Protein AF-A0A4Q3JCA5-F1 (afdb_monomer)

Foldseek 3Di:
DDPPPPCPPVLLVLLLVCLCVCQVPVVCLVVCVVPDDPLSSLLSVLSHFPQADPVRDGDDPVVSLVVSLVSLPDDDPSSLSNLQSVLVVLLVVLVVQLVCVVVVNPVQVVDPQALLNNVVSLVSSLVSSVVRPDPVSSVSSVVSNVSSLVVLVVCLLVVLLVLLCVFQPPPADPLRHRPLVQLVQLLVVDDDSLLNSCSSCQCSCQPGPDDLVVVSSNPPDPLSSLLSVLSHDDVPDDPVNSLVSLLVRLSNLSSLLSNLVSVLPCVSDPDDDPVNVVVNVSSVVSNVVSVVSVD

Sequence (295 aa):
MQQRRRHDDPVILAAALLHDLIEDQPGHTATLRAEFPAEVVAVVELLTEQKTDAAGHRRPKAARFADYVRGLDGDTVAHARAAVVSCADKIDNTRSLVDDEARGIPMLMELSTRPGQHREQFEKLRPIYARHASPALLAEFDRATADLAALVARWLPGRAIALAAAAHLGQFDRAGEPYILHPLRLMSRAATVDERMVAVLHDVVEDTPWTLGQLASEGFPPHVIAALDALTRRKGETYEDFIERIALVPLATRVKLLDLEDNLNAARLEEFSVDDAARVARYLAARRRLRGTLG

pLDDT: mean 9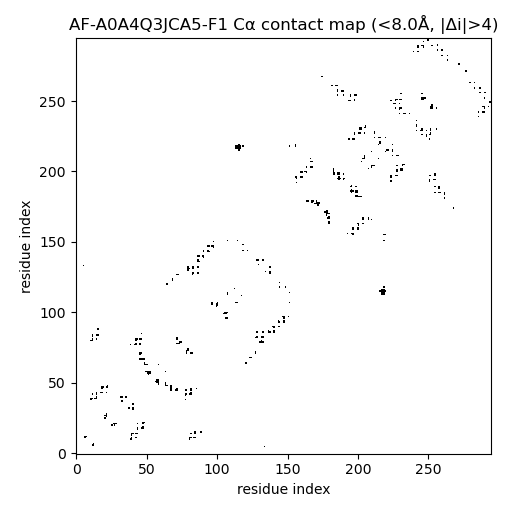0.99, std 10.79, range [37.03, 98.69]

Solvent-accessible surface area (backbone atoms only — not comparable to full-atom values): 16310 Å² total; per-residue (Å²): 135,82,83,71,62,92,77,74,41,67,51,44,54,52,22,57,77,41,30,60,49,46,66,77,38,64,85,44,52,65,54,45,63,73,76,45,60,69,69,31,44,52,19,25,58,48,61,43,69,68,58,48,49,98,88,66,49,76,52,58,68,69,58,38,50,55,49,42,54,56,58,40,64,55,89,50,73,44,28,35,42,30,32,38,40,53,47,52,50,53,29,52,56,39,42,52,53,48,55,37,44,75,72,69,42,67,52,87,81,70,47,89,69,38,59,27,48,52,52,56,50,49,66,66,45,47,66,54,27,67,76,50,37,52,72,68,57,50,53,44,36,55,48,31,53,49,53,42,50,56,51,49,63,69,45,45,58,60,47,34,49,55,48,28,48,63,63,39,59,93,39,58,42,98,86,69,45,63,38,49,56,56,29,50,53,36,24,74,70,37,90,44,73,65,40,23,38,38,26,33,37,38,54,42,53,68,78,34,95,50,47,71,68,58,47,39,31,60,41,54,51,71,70,51,51,52,24,38,54,43,58,36,86,59,92,91,58,51,73,65,60,45,50,56,53,18,51,76,34,70,66,24,33,55,38,49,48,43,48,49,51,60,75,63,46,63,94,76,55,95,71,88,53,75,69,52,52,59,49,49,54,51,50,53,51,50,47,54,59,41,53,71,65,62,125

Radius of gyration: 25.58 Å; Cα contacts (8 Å, |Δi|>4): 297; chains: 1; bounding box: 60×44×76 Å

Secondary structure (DSSP, 8-state):
-----TT--HHHHHHHHHHHHHHH-GGGHHHHHHHS-HHHHHHHHHH----B-TTSPBPPHHHHHHHHHHHH---SHHHHHHHHHHHHHHHHHHHHHHHHHHTT--HHHH-SS-HHHHHHHHHHHHHHHHHHS-HHHHHHHHHHHHHHHHHHHHHHHHHHHHHHHHHTTT-B-TTSSBTTHHHHHHHHH-SSHHHHHHHHHTTHHHHSS--HHHHHHHT--HHHHHHHHHHSPPTT--HHHHHHHHHT-HHHHHHHHHHHHHHT-GGG-SS--HHHHHHHHHHHHHHHHHHTT--

Mean predicted aligned error: 6.17 Å

Nearest PDB structures (foldseek):
  7smg-assembly1_A  TM=9.796E-01  e=8.888E-10  Bacteroides caccae ATCC 43185
  6yvc-assembly2_B  TM=7.836E-01  e=5.822E-03  Pseudomonas aeruginosa

Structure (mmCIF, N/CA/C/O backbone):
data_AF-A0A4Q3JCA5-F1
#
_entry.id   AF-A0A4Q3JCA5-F1
#
loop_
_atom_site.group_PDB
_atom_site.id
_atom_site.type_symbol
_atom_site.label_atom_id
_atom_site.label_alt_id
_atom_site.label_comp_id
_atom_site.label_asym_id
_atom_site.label_entity_id
_atom_site.label_seq_id
_atom_site.pdbx_PDB_ins_code
_atom_site.Cartn_x
_atom_site.Cartn_y
_atom_site.Cartn_z
_atom_site.occupancy
_atom_site.B_iso_or_equiv
_atom_site.auth_seq_id
_atom_site.auth_comp_id
_atom_site.auth_asym_id
_atom_site.auth_atom_id
_atom_site.pdbx_PDB_model_num
ATOM 1 N N . MET A 1 1 ? 30.371 17.858 -33.665 1.00 37.03 1 MET A N 1
ATOM 2 C CA . MET A 1 1 ? 29.669 16.593 -33.976 1.00 37.03 1 MET A CA 1
ATOM 3 C C . MET A 1 1 ? 28.573 16.411 -32.948 1.00 37.03 1 MET A C 1
ATOM 5 O O . MET A 1 1 ? 28.872 16.353 -31.764 1.00 37.03 1 MET A O 1
ATOM 9 N N . GLN A 1 2 ? 27.324 16.488 -33.405 1.00 38.59 2 GLN A N 1
ATOM 10 C CA . GLN A 1 2 ? 26.119 16.577 -32.583 1.00 38.59 2 GLN A CA 1
ATOM 11 C C . GLN A 1 2 ? 25.983 15.408 -31.609 1.00 38.59 2 GLN A C 1
ATOM 13 O O . GLN A 1 2 ? 26.047 14.242 -31.992 1.00 38.59 2 GLN A O 1
ATOM 18 N N . GLN A 1 3 ? 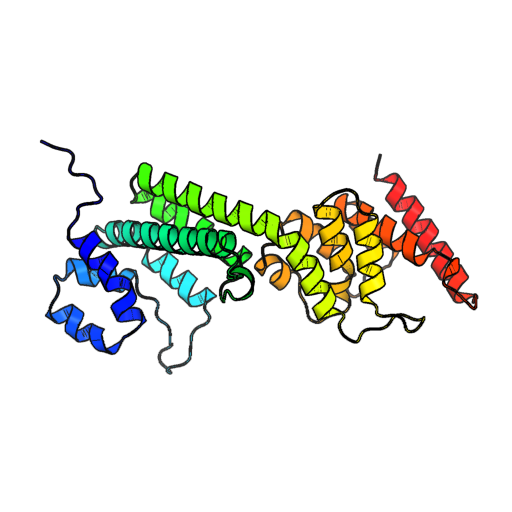25.705 15.768 -30.364 1.00 38.38 3 GLN A N 1
ATOM 19 C CA . GLN A 1 3 ? 25.130 14.930 -29.327 1.00 38.38 3 GLN A CA 1
ATOM 20 C C . GLN A 1 3 ? 23.742 14.471 -29.817 1.00 38.38 3 GLN A C 1
ATOM 22 O O . GLN A 1 3 ? 22.730 15.103 -29.521 1.00 38.38 3 GLN A O 1
ATOM 27 N N . ARG A 1 4 ? 23.690 13.428 -30.662 1.00 40.69 4 ARG A N 1
ATOM 28 C CA . ARG A 1 4 ? 22.431 12.748 -31.003 1.00 40.69 4 ARG A CA 1
ATOM 29 C C . ARG A 1 4 ? 21.772 12.368 -29.680 1.00 40.69 4 ARG A C 1
ATOM 31 O O . ARG A 1 4 ? 22.425 11.783 -28.813 1.00 40.69 4 ARG A O 1
ATOM 38 N N . ARG A 1 5 ? 20.521 12.785 -29.483 1.00 49.53 5 ARG A N 1
ATOM 39 C CA . ARG A 1 5 ? 19.774 12.495 -28.257 1.00 49.53 5 ARG A CA 1
ATOM 40 C C . ARG A 1 5 ? 19.757 10.973 -28.106 1.00 49.53 5 ARG A C 1
ATOM 42 O O . ARG A 1 5 ? 19.403 10.280 -29.052 1.00 49.53 5 ARG A O 1
ATOM 49 N N . ARG A 1 6 ? 20.134 10.441 -26.938 1.00 53.12 6 ARG A N 1
ATOM 50 C CA . ARG A 1 6 ? 20.159 8.990 -26.627 1.00 53.12 6 ARG A CA 1
ATOM 51 C C . ARG A 1 6 ? 18.794 8.274 -26.801 1.00 53.12 6 ARG A C 1
ATOM 53 O O . ARG A 1 6 ? 18.692 7.101 -26.481 1.00 53.12 6 ARG A O 1
ATOM 60 N N . HIS A 1 7 ? 17.761 8.970 -27.276 1.00 54.97 7 HIS A N 1
ATOM 61 C CA . HIS A 1 7 ? 16.382 8.505 -27.454 1.00 54.97 7 HIS A CA 1
ATOM 62 C C . HIS A 1 7 ? 16.044 8.157 -28.912 1.00 54.97 7 HIS A C 1
ATOM 64 O O . HIS A 1 7 ? 15.058 7.473 -29.146 1.00 54.97 7 HIS A O 1
ATOM 70 N N . ASP A 1 8 ? 16.879 8.570 -29.871 1.00 68.12 8 ASP A N 1
ATOM 71 C CA . ASP A 1 8 ? 16.671 8.317 -31.306 1.00 68.12 8 ASP A CA 1
ATOM 72 C C . ASP A 1 8 ? 17.426 7.056 -31.779 1.00 68.12 8 ASP A C 1
ATOM 74 O O . ASP A 1 8 ? 17.747 6.914 -32.961 1.00 68.12 8 ASP A O 1
ATOM 78 N N . ASP A 1 9 ? 17.792 6.164 -30.851 1.00 86.12 9 ASP A N 1
ATOM 79 C CA . ASP A 1 9 ? 18.420 4.884 -31.183 1.00 86.12 9 ASP A CA 1
ATOM 80 C C . ASP A 1 9 ? 17.361 3.982 -31.846 1.00 86.12 9 ASP A C 1
ATOM 82 O O . ASP A 1 9 ? 16.381 3.619 -31.186 1.00 86.12 9 ASP A O 1
ATOM 86 N N . PRO A 1 10 ? 17.528 3.599 -33.128 1.00 90.38 10 PRO A N 1
ATOM 87 C CA . PRO A 1 10 ? 16.548 2.779 -33.835 1.00 90.38 10 PRO A CA 1
ATOM 88 C C . PRO A 1 10 ? 16.309 1.431 -33.148 1.00 90.38 10 PRO A C 1
ATOM 90 O O . PRO A 1 10 ? 15.217 0.883 -33.265 1.00 90.38 10 PRO A O 1
ATOM 93 N N . VAL A 1 11 ? 17.281 0.921 -32.383 1.00 92.38 11 VAL A N 1
ATOM 94 C CA . VAL A 1 11 ? 17.130 -0.312 -31.602 1.00 92.38 11 VAL A CA 1
ATOM 95 C C . VAL A 1 11 ? 16.193 -0.103 -30.419 1.00 92.38 11 VAL A C 1
ATOM 97 O O . VAL A 1 11 ? 15.361 -0.962 -30.155 1.00 92.38 11 VAL A O 1
ATOM 100 N N . ILE A 1 12 ? 16.291 1.038 -29.725 1.00 91.88 12 ILE A N 1
ATOM 101 C CA . ILE A 1 12 ? 15.389 1.382 -28.614 1.00 91.88 12 ILE A CA 1
ATOM 102 C C . ILE A 1 12 ? 13.964 1.541 -29.140 1.00 91.88 12 ILE A C 1
ATOM 104 O O . ILE A 1 12 ? 13.039 0.991 -28.554 1.00 91.88 12 ILE A O 1
ATOM 108 N N . LEU A 1 13 ? 13.790 2.250 -30.259 1.00 91.56 13 LEU A N 1
ATOM 109 C CA . LEU A 1 13 ? 12.475 2.463 -30.866 1.00 91.56 13 LEU A CA 1
ATOM 110 C C . LEU A 1 13 ? 11.850 1.148 -31.348 1.00 91.56 13 LEU A C 1
ATOM 112 O O . LEU A 1 13 ? 10.686 0.884 -31.061 1.00 91.56 13 LEU A O 1
ATOM 116 N N . ALA A 1 14 ? 12.627 0.305 -32.036 1.00 92.19 14 ALA A N 1
ATOM 117 C CA . ALA A 1 14 ? 12.162 -1.008 -32.471 1.00 92.19 14 ALA A CA 1
ATOM 118 C C . ALA A 1 14 ? 11.803 -1.898 -31.274 1.00 92.19 14 ALA A C 1
ATOM 120 O O . ALA A 1 14 ? 10.727 -2.486 -31.255 1.00 92.19 14 ALA A O 1
ATOM 121 N N . ALA A 1 15 ? 12.662 -1.962 -30.254 1.00 92.38 15 ALA A N 1
ATOM 122 C CA . ALA A 1 15 ? 12.395 -2.757 -29.062 1.00 92.38 15 ALA A CA 1
ATOM 123 C C . ALA A 1 15 ? 11.166 -2.253 -28.291 1.00 92.38 15 ALA A C 1
ATOM 125 O O . ALA A 1 15 ? 10.369 -3.070 -27.853 1.00 92.38 15 ALA A O 1
ATOM 126 N N . ALA A 1 16 ? 10.961 -0.937 -28.179 1.00 90.69 16 ALA A N 1
ATOM 127 C CA . ALA A 1 16 ? 9.778 -0.368 -27.535 1.00 90.69 16 ALA A CA 1
ATOM 128 C C . ALA A 1 16 ? 8.473 -0.787 -28.229 1.00 90.69 16 ALA A C 1
ATOM 130 O O . ALA A 1 16 ? 7.505 -1.118 -27.553 1.00 90.69 16 ALA A O 1
ATOM 131 N N . LEU A 1 17 ? 8.455 -0.854 -29.563 1.00 88.94 17 LEU A N 1
ATOM 132 C CA . LEU A 1 17 ? 7.288 -1.324 -30.321 1.00 88.94 17 LEU A CA 1
ATOM 133 C C . LEU A 1 17 ? 7.050 -2.837 -30.203 1.00 88.94 17 LEU A C 1
ATOM 135 O O . LEU A 1 17 ? 5.944 -3.301 -30.463 1.00 88.94 17 LEU A O 1
ATOM 139 N N . LEU A 1 18 ? 8.085 -3.608 -29.862 1.00 89.75 18 LEU A N 1
ATOM 140 C CA . LEU A 1 18 ? 8.065 -5.073 -29.890 1.00 89.75 18 LEU A CA 1
ATOM 141 C C . LEU A 1 18 ? 8.051 -5.715 -28.500 1.00 89.75 18 LEU A C 1
ATOM 143 O O . LEU A 1 18 ? 7.870 -6.928 -28.419 1.00 89.75 18 LEU A O 1
ATOM 147 N N . HIS A 1 19 ? 8.263 -4.952 -27.424 1.00 84.06 19 HIS A N 1
ATOM 148 C CA . HIS A 1 19 ? 8.464 -5.524 -26.091 1.00 84.06 19 HIS A CA 1
ATOM 149 C C . HIS A 1 19 ? 7.257 -6.341 -25.602 1.00 84.06 19 HIS A C 1
ATOM 151 O O . HIS A 1 19 ? 7.447 -7.426 -25.059 1.00 84.06 19 HIS A O 1
ATOM 157 N N . ASP A 1 20 ? 6.039 -5.903 -25.928 1.00 83.62 20 ASP A N 1
ATOM 158 C CA . ASP A 1 20 ? 4.806 -6.630 -25.604 1.00 83.62 20 ASP A CA 1
ATOM 159 C C . ASP A 1 20 ? 4.500 -7.788 -26.571 1.00 83.62 20 ASP A C 1
ATOM 161 O O . ASP A 1 20 ? 3.752 -8.708 -26.239 1.00 83.62 20 ASP A O 1
ATOM 165 N N . LEU A 1 21 ? 5.099 -7.806 -27.770 1.00 81.19 21 LEU A N 1
ATOM 166 C CA . LEU A 1 21 ? 4.769 -8.798 -28.800 1.00 81.19 21 LEU A CA 1
ATOM 167 C C . LEU A 1 21 ? 5.084 -10.227 -28.341 1.00 81.19 21 LEU A C 1
ATOM 169 O O . LEU A 1 21 ? 4.269 -11.130 -28.536 1.00 81.19 21 LEU A O 1
ATOM 173 N N . ILE A 1 22 ? 6.258 -10.448 -27.736 1.00 75.25 22 ILE A N 1
ATOM 174 C CA . ILE A 1 22 ? 6.612 -11.777 -27.210 1.00 75.25 22 ILE A CA 1
ATOM 175 C C . ILE A 1 22 ? 5.737 -12.116 -26.001 1.00 75.25 22 ILE A C 1
ATOM 177 O O . ILE A 1 22 ? 5.302 -13.260 -25.848 1.00 75.25 22 ILE A O 1
ATOM 181 N N . GLU A 1 23 ? 5.486 -11.127 -25.147 1.00 73.81 23 GLU A N 1
ATOM 182 C CA . GLU A 1 23 ? 4.705 -11.283 -23.927 1.00 73.81 23 GLU A CA 1
ATOM 183 C C . GLU A 1 23 ? 3.268 -11.739 -24.187 1.00 73.81 23 GLU A C 1
ATOM 185 O O . GLU A 1 23 ? 2.752 -12.572 -23.427 1.00 73.81 23 GLU A O 1
ATOM 190 N N . ASP A 1 24 ? 2.647 -11.206 -25.236 1.00 79.12 24 ASP A N 1
ATOM 191 C CA . ASP A 1 24 ? 1.265 -11.490 -25.615 1.00 79.12 24 ASP A CA 1
ATOM 192 C C . ASP A 1 24 ? 1.157 -12.647 -26.604 1.00 79.12 24 ASP A C 1
ATOM 194 O O . ASP A 1 24 ? 0.171 -13.391 -26.599 1.00 79.12 24 ASP A O 1
ATOM 198 N N . GLN A 1 25 ? 2.178 -12.841 -27.442 1.00 80.88 25 GLN A N 1
ATOM 199 C CA . GLN A 1 25 ? 2.185 -13.870 -28.475 1.00 80.88 25 GLN A CA 1
ATOM 200 C C . GLN A 1 25 ? 3.505 -14.660 -28.491 1.00 80.88 25 GLN A C 1
ATOM 202 O O . GLN A 1 25 ? 4.296 -14.533 -29.432 1.00 80.88 25 GLN A O 1
ATOM 207 N N . PRO A 1 26 ? 3.715 -15.582 -27.525 1.00 74.19 26 PRO A N 1
ATOM 208 C CA . PRO A 1 26 ? 4.972 -16.328 -27.370 1.00 74.19 26 PRO A CA 1
ATOM 209 C C . PRO A 1 26 ? 5.431 -17.087 -28.627 1.00 74.19 26 PRO A C 1
ATOM 211 O O . PRO A 1 26 ? 6.628 -17.311 -28.827 1.00 74.19 26 PRO A O 1
ATOM 214 N N . GLY A 1 27 ? 4.490 -17.456 -29.507 1.00 79.31 27 GLY A N 1
ATOM 215 C CA . GLY A 1 27 ? 4.761 -18.119 -30.787 1.00 79.31 27 GLY A CA 1
ATOM 216 C C . GLY A 1 27 ? 5.605 -17.297 -31.772 1.00 79.31 27 GLY A C 1
ATOM 217 O O . GLY A 1 27 ? 6.213 -17.878 -32.666 1.00 79.31 27 GLY A O 1
ATOM 218 N N . HIS A 1 28 ? 5.716 -15.979 -31.585 1.00 83.38 28 HIS A N 1
ATOM 219 C CA . HIS A 1 28 ? 6.493 -15.096 -32.462 1.00 83.38 28 HIS A CA 1
ATOM 220 C C . HIS A 1 28 ? 7.984 -15.031 -32.117 1.00 83.38 28 HIS A C 1
ATOM 222 O O . HIS A 1 28 ? 8.746 -14.410 -32.850 1.00 83.38 28 HIS A O 1
ATOM 228 N N . THR A 1 29 ? 8.441 -15.703 -31.054 1.00 82.31 29 THR A N 1
ATOM 229 C CA . THR A 1 29 ? 9.853 -15.657 -30.625 1.00 82.31 29 THR A CA 1
ATOM 230 C C . THR A 1 29 ? 10.820 -16.106 -31.732 1.00 82.31 29 THR A C 1
ATOM 232 O O . THR A 1 29 ? 11.857 -15.481 -31.952 1.00 82.31 29 THR A O 1
ATOM 235 N N . ALA A 1 30 ? 10.490 -17.185 -32.454 1.00 85.25 30 ALA A N 1
ATOM 236 C CA . ALA A 1 30 ? 11.325 -17.688 -33.548 1.00 85.25 30 ALA A CA 1
ATOM 237 C C . ALA A 1 30 ? 11.353 -16.716 -34.738 1.00 85.25 30 ALA A C 1
ATOM 239 O O . ALA A 1 30 ? 12.418 -16.461 -35.296 1.00 85.25 30 ALA A O 1
ATOM 240 N N . THR A 1 31 ? 10.198 -16.137 -35.074 1.00 87.00 31 THR A N 1
ATOM 241 C CA . THR A 1 31 ? 10.058 -15.122 -36.125 1.00 87.00 31 THR A CA 1
ATOM 242 C C . THR A 1 31 ? 10.850 -13.865 -35.786 1.00 87.00 31 THR A C 1
ATOM 244 O O . THR A 1 31 ? 11.625 -13.392 -36.609 1.00 87.00 31 THR A O 1
ATOM 247 N N . LEU A 1 32 ? 10.755 -13.377 -34.545 1.00 87.81 32 LEU A N 1
ATOM 248 C CA . LEU A 1 32 ? 11.500 -12.207 -34.087 1.00 87.81 32 LEU A CA 1
ATOM 249 C C . LEU A 1 32 ? 13.012 -12.402 -34.267 1.00 87.81 32 LEU A C 1
ATOM 251 O O . LEU A 1 32 ? 13.693 -11.524 -34.790 1.00 87.81 32 LEU A O 1
ATOM 255 N N . ARG A 1 33 ? 13.532 -13.579 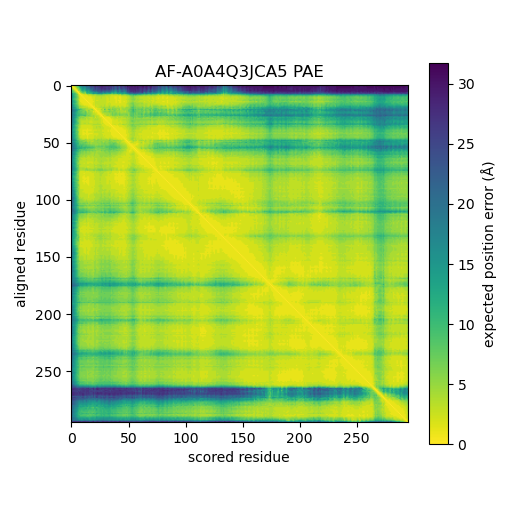-33.891 1.00 89.94 33 ARG A N 1
ATOM 256 C CA . ARG A 1 33 ? 14.951 -13.934 -34.064 1.00 89.94 33 ARG A CA 1
ATOM 257 C C . ARG A 1 33 ? 15.385 -14.035 -35.526 1.00 89.94 33 ARG A C 1
ATOM 259 O O . ARG A 1 33 ? 16.559 -13.820 -35.810 1.00 89.94 33 ARG A O 1
ATOM 266 N N . ALA A 1 34 ? 14.475 -14.402 -36.425 1.00 91.31 34 ALA A N 1
ATOM 267 C CA . ALA A 1 34 ? 14.763 -14.549 -37.848 1.00 91.31 34 ALA A CA 1
ATOM 268 C C . ALA A 1 34 ? 14.690 -13.216 -38.610 1.00 91.31 34 ALA A C 1
ATOM 270 O O . ALA A 1 34 ? 15.446 -13.016 -39.559 1.00 91.31 34 ALA A O 1
ATOM 271 N N . GLU A 1 35 ? 13.787 -12.320 -38.209 1.00 92.56 35 GLU A N 1
ATOM 272 C CA . GLU A 1 35 ? 13.450 -11.117 -38.977 1.00 92.56 35 GLU A CA 1
ATOM 273 C C . GLU A 1 35 ? 14.101 -9.833 -38.447 1.00 92.56 35 GLU A C 1
ATOM 275 O O . GLU A 1 35 ? 14.252 -8.873 -39.203 1.00 92.56 35 GLU A O 1
ATOM 280 N N . PHE A 1 36 ? 14.522 -9.799 -37.178 1.00 93.19 36 PHE A N 1
ATOM 281 C CA . PHE A 1 36 ? 15.074 -8.595 -36.555 1.00 93.19 36 PHE A CA 1
ATOM 282 C C . PHE A 1 36 ? 16.570 -8.717 -36.237 1.00 93.19 36 PHE A C 1
ATOM 284 O O . PHE A 1 36 ? 17.070 -9.809 -35.958 1.00 93.19 36 PHE A O 1
ATOM 291 N N . PRO A 1 37 ? 17.312 -7.590 -36.224 1.00 94.88 37 PRO A N 1
ATOM 292 C CA . PRO A 1 37 ? 18.706 -7.580 -35.799 1.00 94.88 37 PRO A CA 1
ATOM 293 C C . PRO A 1 37 ? 18.884 -8.173 -34.397 1.00 94.88 37 PRO A C 1
ATOM 295 O O . PRO A 1 37 ? 18.103 -7.881 -33.489 1.00 94.88 37 PRO A O 1
ATOM 298 N N . ALA A 1 38 ? 19.968 -8.928 -34.191 1.00 93.94 38 ALA A N 1
ATOM 299 C CA . ALA A 1 38 ? 20.271 -9.582 -32.912 1.00 93.94 38 ALA A CA 1
ATOM 300 C C . ALA A 1 38 ? 20.292 -8.606 -31.720 1.00 93.94 38 ALA A C 1
ATOM 302 O O . ALA A 1 38 ? 19.948 -8.974 -30.601 1.00 93.94 38 ALA A O 1
ATOM 303 N N . GLU A 1 39 ? 20.656 -7.345 -31.958 1.00 94.69 39 GLU A N 1
ATOM 304 C CA . GLU A 1 39 ? 20.636 -6.300 -30.935 1.00 94.69 39 GLU A CA 1
ATOM 305 C C . GLU A 1 39 ? 19.225 -5.871 -30.506 1.00 94.69 39 GLU A C 1
ATOM 307 O O . GLU A 1 39 ? 19.044 -5.528 -29.342 1.00 94.69 39 GLU A O 1
ATOM 312 N N . VAL A 1 40 ? 18.231 -5.912 -31.401 1.00 94.12 40 VAL A N 1
ATOM 313 C CA . VAL A 1 40 ? 16.821 -5.650 -31.064 1.00 94.12 40 VAL A CA 1
ATOM 314 C C . VAL A 1 40 ? 16.275 -6.824 -30.265 1.00 94.12 40 VAL A C 1
ATOM 316 O O . VAL A 1 40 ? 15.715 -6.629 -29.190 1.00 94.12 40 VAL A O 1
ATOM 319 N N . VAL A 1 41 ? 16.513 -8.044 -30.754 1.00 92.94 41 VAL A N 1
ATOM 320 C CA . VAL A 1 41 ? 16.098 -9.289 -30.095 1.00 92.94 41 VAL A CA 1
ATOM 321 C C . VAL A 1 41 ? 16.626 -9.346 -28.663 1.00 92.94 41 VAL A C 1
ATOM 323 O O . VAL A 1 41 ? 15.851 -9.579 -27.743 1.00 92.94 41 VAL A O 1
ATOM 326 N N . ALA A 1 42 ? 17.915 -9.058 -28.457 1.00 93.94 42 ALA A N 1
ATOM 327 C CA . ALA A 1 42 ? 18.524 -9.075 -27.130 1.00 93.94 42 ALA A CA 1
ATOM 328 C C . ALA A 1 42 ? 17.857 -8.092 -26.153 1.00 93.94 42 ALA A C 1
ATOM 330 O O . ALA A 1 42 ? 17.718 -8.400 -24.974 1.00 93.94 42 ALA A O 1
ATOM 331 N N . VAL A 1 43 ? 17.433 -6.912 -26.622 1.00 95.00 43 VAL A N 1
ATOM 332 C CA . VAL A 1 43 ? 16.716 -5.941 -25.780 1.00 95.00 43 VAL A CA 1
ATOM 333 C C . VAL A 1 43 ? 15.311 -6.441 -25.450 1.00 95.00 43 VAL A C 1
ATOM 335 O O . VAL A 1 43 ? 14.909 -6.374 -24.294 1.00 95.00 43 VAL A O 1
ATOM 338 N N . VAL A 1 44 ? 14.578 -6.966 -26.435 1.00 92.88 44 VAL A N 1
ATOM 339 C CA . VAL A 1 44 ? 13.217 -7.487 -26.229 1.00 92.88 44 VAL A CA 1
ATOM 340 C C . VAL A 1 44 ? 13.222 -8.683 -25.271 1.00 92.88 44 VAL A C 1
ATOM 342 O O . VAL A 1 44 ? 12.396 -8.746 -24.365 1.00 92.88 44 VAL A O 1
ATOM 345 N N . GLU A 1 45 ? 14.185 -9.597 -25.397 1.00 90.75 45 GLU A N 1
ATOM 346 C CA . GLU A 1 45 ? 14.319 -10.747 -24.494 1.00 90.75 45 GLU A CA 1
ATOM 347 C C . GLU A 1 45 ? 14.590 -10.322 -23.040 1.00 90.75 45 GLU A C 1
ATOM 349 O O . GLU A 1 45 ? 14.031 -10.921 -22.124 1.00 90.75 45 GLU A O 1
ATOM 354 N N . LEU A 1 46 ? 15.376 -9.259 -22.814 1.00 93.75 46 LEU A N 1
ATOM 355 C CA . LEU A 1 46 ? 15.591 -8.688 -21.474 1.00 93.75 46 LEU A CA 1
ATOM 356 C C . LEU A 1 46 ? 14.325 -8.052 -20.879 1.00 93.75 46 LEU A C 1
ATOM 358 O O . LEU A 1 46 ? 14.215 -7.943 -19.659 1.00 93.75 46 LEU A O 1
ATOM 362 N N . LEU A 1 47 ? 13.392 -7.617 -21.728 1.00 92.00 47 LEU A N 1
ATOM 363 C CA . LEU A 1 47 ? 12.133 -6.987 -21.328 1.00 92.00 47 LEU A CA 1
ATOM 364 C C . LEU A 1 47 ? 10.981 -7.983 -21.152 1.00 92.00 47 LEU A C 1
ATOM 366 O O . LEU A 1 47 ? 9.927 -7.591 -20.670 1.00 92.00 47 LEU A O 1
ATOM 370 N N . THR A 1 48 ? 11.165 -9.249 -21.526 1.00 88.12 48 THR A N 1
ATOM 371 C CA . THR A 1 48 ? 10.087 -10.246 -21.528 1.00 88.12 48 THR A CA 1
ATOM 372 C C . THR A 1 48 ? 10.009 -10.985 -20.188 1.00 88.12 48 THR A C 1
ATOM 374 O O . THR A 1 48 ? 10.967 -11.640 -19.767 1.00 88.12 48 THR A O 1
ATOM 377 N N . GLU A 1 49 ? 8.846 -10.980 -19.529 1.00 85.56 49 GLU A N 1
ATOM 378 C CA . GLU A 1 49 ? 8.617 -11.808 -18.341 1.00 85.56 49 GLU A CA 1
ATOM 379 C C . GLU A 1 49 ? 8.409 -13.297 -18.677 1.00 85.56 49 GLU A C 1
ATOM 381 O O . GLU A 1 49 ? 7.528 -13.690 -19.447 1.00 85.56 49 GLU A O 1
ATOM 386 N N . GLN A 1 50 ? 9.112 -14.184 -17.963 1.00 82.81 50 GLN A N 1
ATOM 387 C CA . GLN A 1 50 ? 8.814 -15.616 -18.003 1.00 82.81 50 GLN A CA 1
ATOM 388 C C . GLN A 1 50 ? 7.544 -15.934 -17.189 1.00 82.81 50 GLN A C 1
ATOM 390 O O . GLN A 1 50 ? 7.582 -16.067 -15.961 1.00 82.81 50 GLN A O 1
ATOM 395 N N . LYS A 1 51 ? 6.402 -16.081 -17.875 1.00 83.81 51 LYS A N 1
ATOM 396 C CA . LYS A 1 51 ? 5.074 -16.252 -17.248 1.00 83.81 51 LYS A CA 1
ATOM 397 C C . LYS A 1 51 ? 4.845 -17.633 -16.615 1.00 83.81 51 LYS A C 1
ATOM 399 O O . LYS A 1 51 ? 4.127 -17.718 -15.609 1.00 83.81 51 LYS A O 1
ATOM 404 N N . THR A 1 52 ? 5.478 -18.680 -17.145 1.00 85.19 52 THR A N 1
ATOM 405 C CA . THR A 1 52 ? 5.302 -20.080 -16.720 1.00 85.19 52 THR A CA 1
ATOM 406 C C . THR A 1 52 ? 6.615 -20.750 -16.322 1.00 85.19 52 THR A C 1
ATOM 408 O O . THR A 1 52 ? 7.686 -20.361 -16.783 1.00 85.19 52 THR A O 1
ATOM 411 N N . ASP A 1 53 ? 6.543 -21.750 -15.445 1.00 85.75 53 ASP A N 1
ATOM 412 C CA . ASP A 1 53 ? 7.675 -22.627 -15.141 1.00 85.75 53 ASP A CA 1
ATOM 413 C C . ASP A 1 53 ? 7.854 -23.728 -16.207 1.00 85.75 53 ASP A C 1
ATOM 415 O O . ASP A 1 53 ? 7.109 -23.801 -17.187 1.00 85.75 53 ASP A O 1
ATOM 419 N N . ALA A 1 54 ? 8.857 -24.591 -16.020 1.00 84.06 54 ALA A N 1
ATOM 420 C CA . ALA A 1 54 ? 9.148 -25.702 -16.931 1.00 84.06 54 ALA A CA 1
ATOM 421 C C . ALA A 1 54 ? 8.016 -26.746 -17.017 1.00 84.06 54 ALA A C 1
ATOM 423 O O . ALA A 1 54 ? 7.965 -27.507 -17.979 1.00 84.06 54 ALA A O 1
ATOM 424 N N . ALA A 1 55 ? 7.115 -26.781 -16.032 1.00 87.06 55 ALA A N 1
ATOM 425 C CA . ALA A 1 55 ? 5.947 -27.654 -16.010 1.00 87.06 55 ALA A CA 1
ATOM 426 C C . ALA A 1 55 ? 4.687 -26.974 -16.586 1.00 87.06 55 ALA A C 1
ATOM 428 O O . ALA A 1 55 ? 3.624 -27.587 -16.620 1.00 87.06 55 ALA A O 1
ATOM 429 N N . GLY A 1 56 ? 4.793 -25.724 -17.052 1.00 84.62 56 GLY A N 1
ATOM 430 C CA . GLY A 1 56 ? 3.684 -24.957 -17.620 1.00 84.62 56 GLY A CA 1
ATOM 431 C C . GLY A 1 56 ? 2.804 -24.250 -16.584 1.00 84.62 56 GLY A C 1
ATOM 432 O O . GLY A 1 56 ? 1.805 -23.636 -16.960 1.00 84.62 56 GLY A O 1
ATOM 433 N N . HIS A 1 57 ? 3.152 -24.274 -15.294 1.00 88.25 57 HIS A N 1
ATOM 434 C CA . HIS A 1 57 ? 2.370 -23.587 -14.268 1.00 88.25 57 HIS A CA 1
ATOM 435 C C . HIS A 1 57 ? 2.686 -22.094 -14.232 1.00 88.25 57 HIS A C 1
ATOM 437 O O . HIS A 1 57 ? 3.835 -21.668 -14.379 1.00 88.25 57 HIS A O 1
ATOM 443 N N . ARG A 1 58 ? 1.659 -21.273 -13.984 1.00 87.75 58 ARG A N 1
ATOM 444 C CA . ARG A 1 58 ? 1.816 -19.820 -13.871 1.00 87.75 58 ARG A CA 1
ATOM 445 C C . ARG A 1 58 ? 2.658 -19.473 -12.646 1.00 87.75 58 ARG A C 1
ATOM 447 O O . ARG A 1 58 ? 2.295 -19.791 -11.516 1.00 87.75 58 ARG A O 1
ATOM 454 N N . ARG A 1 59 ? 3.752 -18.745 -12.865 1.00 89.88 59 ARG A N 1
ATOM 455 C CA . ARG A 1 59 ? 4.649 -18.309 -11.789 1.00 89.88 59 ARG A CA 1
ATOM 456 C C . ARG A 1 59 ? 4.007 -17.193 -10.947 1.00 89.88 59 ARG A C 1
ATOM 458 O O . ARG A 1 59 ? 3.223 -16.402 -11.485 1.00 89.88 59 ARG A O 1
ATOM 465 N N . PRO A 1 60 ? 4.343 -17.049 -9.653 1.00 89.31 60 PRO A N 1
ATOM 466 C CA . PRO A 1 60 ? 3.896 -15.910 -8.851 1.00 89.31 60 PRO A CA 1
ATOM 467 C C . PRO A 1 60 ? 4.375 -14.574 -9.438 1.00 89.31 60 PRO A C 1
ATOM 469 O O . PRO A 1 60 ? 5.541 -14.445 -9.809 1.00 89.31 60 PRO A O 1
ATOM 472 N N . LYS A 1 61 ? 3.504 -13.555 -9.482 1.00 86.25 61 LYS A N 1
ATOM 473 C CA . LYS A 1 61 ? 3.827 -12.229 -10.055 1.00 86.25 61 LYS A CA 1
ATOM 474 C C . LYS A 1 61 ? 5.045 -11.581 -9.387 1.00 86.25 61 LYS A C 1
ATOM 476 O O . LYS A 1 61 ? 5.904 -11.050 -10.077 1.00 86.25 61 LYS A O 1
ATOM 481 N N . ALA A 1 62 ? 5.158 -11.698 -8.063 1.00 86.81 62 ALA A N 1
ATOM 482 C CA . ALA A 1 62 ? 6.305 -11.188 -7.312 1.00 86.81 62 ALA A CA 1
ATOM 483 C C . ALA A 1 62 ? 7.633 -11.855 -7.719 1.00 86.81 62 ALA A C 1
ATOM 485 O O . ALA A 1 62 ? 8.651 -11.176 -7.815 1.00 86.81 62 ALA A O 1
ATOM 486 N N . ALA A 1 63 ? 7.619 -13.163 -8.002 1.00 89.69 63 ALA A N 1
ATOM 487 C CA . ALA A 1 63 ? 8.806 -13.884 -8.460 1.00 89.69 63 ALA A CA 1
ATOM 488 C C . ALA A 1 63 ? 9.208 -13.455 -9.878 1.00 89.69 63 ALA A C 1
ATOM 490 O O . ALA A 1 63 ? 10.384 -13.207 -10.123 1.00 89.69 63 ALA A O 1
ATOM 491 N N . ARG A 1 64 ? 8.233 -13.293 -10.787 1.00 91.19 64 ARG A N 1
ATOM 492 C CA . ARG A 1 64 ? 8.495 -12.788 -12.146 1.00 91.19 64 ARG A CA 1
ATOM 493 C C . ARG A 1 64 ? 9.101 -11.392 -12.128 1.00 91.19 64 ARG A C 1
ATOM 495 O O . ARG A 1 64 ? 10.119 -11.170 -12.767 1.00 91.19 64 ARG A O 1
ATOM 502 N N . PHE A 1 65 ? 8.543 -10.494 -11.320 1.00 92.12 65 PHE A N 1
ATOM 503 C CA . PHE A 1 65 ? 9.082 -9.147 -11.169 1.00 92.12 65 PHE A CA 1
ATOM 504 C C . PHE A 1 65 ? 10.503 -9.147 -10.578 1.00 92.12 65 PHE A C 1
ATOM 506 O O . PHE A 1 65 ? 11.359 -8.385 -11.016 1.00 92.12 65 PHE A O 1
ATOM 513 N N . ALA A 1 66 ? 10.788 -10.012 -9.600 1.00 92.62 66 ALA A N 1
ATOM 514 C CA . ALA A 1 66 ? 12.134 -10.131 -9.041 1.00 92.62 66 ALA A CA 1
ATOM 515 C C . ALA A 1 66 ? 13.157 -10.614 -10.083 1.00 92.62 66 ALA A C 1
ATOM 517 O O . ALA A 1 66 ? 14.292 -10.139 -10.087 1.00 92.62 66 ALA A O 1
ATOM 518 N N . ASP A 1 67 ? 12.770 -11.543 -10.958 1.00 92.62 67 ASP A N 1
ATOM 519 C CA . ASP A 1 67 ? 13.606 -11.990 -12.075 1.00 92.62 67 ASP A CA 1
ATOM 520 C C . ASP A 1 67 ? 13.791 -10.882 -13.109 1.00 92.62 67 ASP A C 1
ATOM 522 O O . ASP A 1 67 ? 14.913 -10.663 -13.549 1.00 92.62 67 ASP A O 1
ATOM 526 N N . TYR A 1 68 ? 12.722 -10.154 -13.437 1.00 94.06 68 TYR A N 1
ATOM 527 C CA . TYR A 1 68 ? 12.745 -9.014 -14.352 1.00 94.06 68 TYR A CA 1
ATOM 528 C C . TYR A 1 68 ? 13.732 -7.935 -13.890 1.00 94.06 68 TYR A C 1
ATOM 530 O O . TYR A 1 68 ? 14.600 -7.511 -14.649 1.00 94.06 68 TYR A O 1
ATOM 538 N N . VAL A 1 69 ? 13.676 -7.550 -12.609 1.00 95.69 69 VAL A N 1
ATOM 539 C CA . VAL A 1 69 ? 14.627 -6.594 -12.017 1.00 95.69 69 VAL A CA 1
ATOM 540 C C . VAL A 1 69 ? 16.064 -7.109 -12.123 1.00 95.69 69 VAL A C 1
ATOM 542 O O . VAL A 1 69 ? 16.940 -6.351 -12.529 1.00 95.69 69 VAL A O 1
ATOM 545 N N . ARG A 1 70 ? 16.319 -8.389 -11.811 1.00 94.62 70 ARG A N 1
ATOM 546 C CA . ARG A 1 70 ? 17.666 -8.976 -11.946 1.00 94.62 70 ARG A CA 1
ATOM 547 C C . ARG A 1 70 ? 18.134 -9.051 -13.398 1.00 94.62 70 ARG A C 1
ATOM 549 O O . ARG A 1 70 ? 19.309 -8.832 -13.651 1.00 94.62 70 ARG A O 1
ATOM 556 N N . GLY A 1 71 ? 17.236 -9.358 -14.331 1.00 94.12 71 GLY A N 1
ATOM 557 C CA . GLY A 1 71 ? 17.530 -9.411 -15.762 1.00 94.12 71 GLY A CA 1
ATOM 558 C C . GLY A 1 71 ? 17.874 -8.038 -16.333 1.00 94.12 71 GLY A C 1
ATOM 559 O O . GLY A 1 71 ? 18.754 -7.932 -17.175 1.00 94.12 71 GLY A O 1
ATOM 560 N N . LEU A 1 72 ? 17.243 -6.972 -15.837 1.00 95.38 72 LEU A N 1
ATOM 561 C CA . LEU A 1 72 ? 17.571 -5.599 -16.225 1.00 95.38 72 LEU A CA 1
ATOM 562 C C . LEU A 1 72 ? 18.843 -5.047 -15.565 1.00 95.38 72 LEU A C 1
ATOM 564 O O . LEU A 1 72 ? 19.431 -4.092 -16.078 1.00 95.38 72 LEU A O 1
ATOM 568 N N . ASP A 1 73 ? 19.262 -5.603 -14.429 1.00 94.69 73 ASP A N 1
ATOM 569 C CA . ASP A 1 73 ? 20.411 -5.136 -13.651 1.00 94.69 73 ASP A CA 1
ATOM 570 C C . ASP A 1 73 ? 21.749 -5.622 -14.236 1.00 94.69 73 ASP A C 1
ATOM 572 O O . ASP A 1 73 ? 22.454 -6.448 -13.660 1.00 94.69 73 ASP A O 1
ATOM 576 N N . GLY A 1 74 ? 22.101 -5.091 -15.407 1.00 94.19 74 GLY A N 1
ATOM 577 C CA . GLY A 1 74 ? 23.385 -5.339 -16.057 1.00 94.19 74 GLY A CA 1
ATOM 578 C C . GLY A 1 74 ? 23.952 -4.111 -16.768 1.00 94.19 74 GLY A C 1
ATOM 579 O O . GLY A 1 74 ? 23.305 -3.064 -16.874 1.00 94.19 74 GLY A O 1
ATOM 580 N N . ASP A 1 75 ? 25.174 -4.262 -17.284 1.00 92.88 75 ASP A N 1
ATOM 581 C CA . ASP A 1 75 ? 25.999 -3.145 -17.777 1.00 92.88 75 ASP A CA 1
ATOM 582 C C . ASP A 1 75 ? 26.340 -3.224 -19.278 1.00 92.88 75 ASP A C 1
ATOM 584 O O . ASP A 1 75 ? 27.140 -2.446 -19.796 1.00 92.88 75 ASP A O 1
ATOM 588 N N . THR A 1 76 ? 25.743 -4.158 -20.024 1.00 96.00 76 THR A N 1
ATOM 589 C CA . THR A 1 76 ? 25.944 -4.218 -21.485 1.00 96.00 76 THR A CA 1
ATOM 590 C C . THR A 1 76 ? 25.135 -3.128 -22.201 1.00 96.00 76 THR A C 1
ATOM 592 O O . THR A 1 76 ? 24.126 -2.661 -21.677 1.00 96.00 76 THR A O 1
ATOM 595 N N . VAL A 1 77 ? 25.430 -2.877 -23.479 1.00 94.69 77 VAL A N 1
ATOM 596 C CA . VAL A 1 77 ? 24.600 -2.014 -24.344 1.00 94.69 77 VAL A CA 1
ATOM 597 C C . VAL A 1 77 ? 23.127 -2.460 -24.398 1.00 94.69 77 VAL A C 1
ATOM 599 O O . VAL A 1 77 ? 22.242 -1.609 -24.367 1.00 94.69 77 VAL A O 1
ATOM 602 N N . ALA A 1 78 ? 22.845 -3.770 -24.428 1.00 95.50 78 ALA A N 1
ATOM 603 C CA . ALA A 1 78 ? 21.471 -4.285 -24.433 1.00 95.50 78 ALA A CA 1
ATOM 604 C C . ALA A 1 78 ? 20.720 -3.935 -23.136 1.00 95.50 78 ALA A C 1
ATOM 606 O O . ALA A 1 78 ? 19.637 -3.367 -23.202 1.00 95.50 78 ALA A O 1
ATOM 607 N N . HIS A 1 79 ? 21.331 -4.169 -21.970 1.00 96.62 79 HIS A N 1
ATOM 608 C CA . HIS A 1 79 ? 20.799 -3.748 -20.665 1.00 96.62 79 HIS A CA 1
ATOM 609 C C . HIS A 1 79 ? 20.547 -2.234 -20.585 1.00 96.62 79 HIS A C 1
ATOM 611 O O . HIS A 1 79 ? 19.486 -1.813 -20.130 1.00 96.62 79 HIS A O 1
ATOM 617 N N . ALA A 1 80 ? 21.471 -1.405 -21.089 1.00 95.62 80 ALA A N 1
ATOM 618 C CA . ALA A 1 80 ? 21.280 0.045 -21.113 1.00 95.62 80 ALA A CA 1
ATOM 619 C C . ALA A 1 80 ? 20.067 0.457 -21.968 1.00 95.62 80 ALA A C 1
ATOM 621 O O . ALA A 1 80 ? 19.256 1.281 -21.545 1.00 95.62 80 ALA A O 1
ATOM 622 N N . ARG A 1 81 ? 19.908 -0.150 -23.152 1.00 96.19 81 ARG A N 1
ATOM 623 C CA . ARG A 1 81 ? 18.748 0.061 -24.033 1.00 96.19 81 ARG A CA 1
ATOM 624 C C . ARG A 1 81 ? 17.448 -0.440 -23.390 1.00 96.19 81 ARG A C 1
ATOM 626 O O . ARG A 1 81 ? 16.465 0.295 -23.384 1.00 96.19 81 ARG A O 1
ATOM 633 N N . ALA A 1 82 ? 17.457 -1.631 -22.793 1.00 96.56 82 ALA A N 1
ATOM 634 C CA . ALA A 1 82 ? 16.305 -2.219 -22.110 1.00 96.56 82 ALA A CA 1
ATOM 635 C C . ALA A 1 82 ? 15.844 -1.358 -20.925 1.00 96.56 82 ALA A C 1
ATOM 637 O O . ALA A 1 82 ? 14.657 -1.081 -20.787 1.00 96.56 82 ALA A O 1
ATOM 638 N N . ALA A 1 83 ? 16.769 -0.837 -20.116 1.00 96.94 83 ALA A N 1
ATOM 639 C CA . ALA A 1 83 ? 16.432 0.068 -19.020 1.00 96.94 83 ALA A CA 1
ATOM 640 C C . ALA A 1 83 ? 15.729 1.349 -19.509 1.00 96.94 83 ALA A C 1
ATOM 642 O O . ALA A 1 83 ? 14.804 1.825 -18.852 1.00 96.94 83 ALA A O 1
ATOM 643 N N . VAL A 1 84 ? 16.123 1.893 -20.669 1.00 96.38 84 VAL A N 1
ATOM 644 C CA . VAL A 1 84 ? 15.452 3.057 -21.277 1.00 96.38 84 VAL A CA 1
ATOM 645 C C . VAL A 1 84 ? 14.039 2.707 -21.738 1.00 96.38 84 VAL A C 1
ATOM 647 O O . VAL A 1 84 ? 13.113 3.449 -21.411 1.00 96.38 84 VAL A O 1
ATOM 650 N N . VAL A 1 85 ? 13.864 1.587 -22.449 1.00 96.25 85 VAL A N 1
ATOM 651 C CA . VAL A 1 85 ? 12.539 1.126 -22.904 1.00 96.25 85 VAL A CA 1
ATOM 652 C C . VAL A 1 85 ? 11.624 0.866 -21.709 1.00 96.25 85 VAL A C 1
ATOM 654 O O . VAL A 1 85 ? 10.527 1.408 -21.654 1.00 96.25 85 VAL A O 1
ATOM 657 N N . SER A 1 86 ? 12.103 0.130 -20.702 1.00 96.81 86 SER A N 1
ATOM 658 C CA . SER A 1 86 ? 11.330 -0.158 -19.494 1.00 96.81 86 SER A CA 1
ATOM 659 C C . SER A 1 86 ? 10.941 1.111 -18.731 1.00 96.81 86 SER A C 1
ATOM 661 O O . SER A 1 86 ? 9.829 1.189 -18.220 1.00 96.81 86 SER A O 1
ATOM 663 N N . CYS A 1 87 ? 11.830 2.103 -18.643 1.00 97.62 87 CYS A N 1
ATOM 664 C CA . CYS A 1 87 ? 11.520 3.377 -17.998 1.00 97.62 87 CYS A CA 1
ATOM 665 C C . CYS A 1 87 ? 10.402 4.125 -18.743 1.00 97.62 87 CYS A C 1
ATOM 667 O O . CYS A 1 87 ? 9.459 4.602 -18.113 1.00 97.62 87 CYS A O 1
ATOM 669 N N . ALA A 1 88 ? 10.478 4.180 -20.078 1.00 96.31 88 ALA A N 1
ATOM 670 C CA . ALA A 1 88 ? 9.452 4.799 -20.914 1.00 96.31 88 ALA A CA 1
ATOM 671 C C . ALA A 1 88 ? 8.094 4.086 -20.792 1.00 96.31 88 ALA A C 1
ATOM 673 O O . ALA A 1 88 ? 7.086 4.753 -20.579 1.00 96.31 88 ALA A O 1
ATOM 674 N N . ASP A 1 89 ? 8.084 2.751 -20.827 1.00 95.69 89 ASP A N 1
ATOM 675 C CA . ASP A 1 89 ? 6.884 1.935 -20.602 1.00 95.69 89 ASP A CA 1
ATOM 676 C C . ASP A 1 89 ? 6.240 2.224 -19.233 1.00 95.69 89 ASP A C 1
ATOM 678 O O . ASP A 1 89 ? 5.036 2.460 -19.123 1.00 95.69 89 ASP A O 1
ATOM 682 N N . LYS A 1 90 ? 7.035 2.279 -18.154 1.00 96.38 90 LYS A N 1
ATOM 683 C CA . LYS A 1 90 ? 6.491 2.584 -16.821 1.00 96.38 90 LYS A CA 1
ATOM 684 C C . LYS A 1 90 ? 5.951 4.001 -16.708 1.00 96.38 90 LYS A C 1
ATOM 686 O O . LYS A 1 90 ? 4.967 4.190 -15.994 1.00 96.38 90 LYS A O 1
ATOM 691 N N . ILE A 1 91 ? 6.541 4.973 -17.401 1.00 97.81 91 ILE A N 1
ATOM 692 C CA . ILE A 1 91 ? 5.986 6.329 -17.491 1.00 97.81 91 ILE A CA 1
ATOM 693 C C . ILE A 1 91 ? 4.619 6.296 -18.174 1.00 97.81 91 ILE A C 1
ATOM 695 O O . ILE A 1 91 ? 3.662 6.842 -17.625 1.00 97.81 91 ILE A O 1
ATOM 699 N N . ASP A 1 92 ? 4.527 5.660 -19.341 1.00 96.19 92 ASP A N 1
ATOM 700 C CA . ASP A 1 92 ? 3.312 5.637 -20.158 1.00 96.19 92 ASP A CA 1
ATOM 701 C C . ASP A 1 92 ? 2.149 4.938 -19.441 1.00 96.19 92 ASP A C 1
ATOM 703 O O . ASP A 1 92 ? 1.078 5.525 -19.265 1.00 96.19 92 ASP A O 1
ATOM 707 N N . ASN A 1 93 ? 2.404 3.750 -18.883 1.00 94.69 93 ASN A N 1
ATOM 708 C CA . ASN A 1 93 ? 1.433 3.005 -18.080 1.00 94.69 93 ASN A CA 1
ATOM 709 C C . ASN A 1 93 ? 0.940 3.804 -16.865 1.00 94.69 93 ASN A C 1
ATOM 711 O O . ASN A 1 93 ? -0.249 3.805 -16.542 1.00 94.69 93 ASN A O 1
ATOM 715 N N . THR A 1 94 ? 1.855 4.490 -16.176 1.00 96.62 94 THR A N 1
ATOM 716 C CA . THR A 1 94 ? 1.519 5.269 -14.977 1.00 96.62 94 THR A CA 1
ATOM 717 C C . THR A 1 94 ? 0.679 6.494 -15.325 1.00 96.62 94 THR A C 1
ATOM 719 O O . THR A 1 94 ? -0.291 6.787 -14.630 1.00 96.62 94 THR A O 1
ATOM 722 N N . ARG A 1 95 ? 1.017 7.197 -16.409 1.00 97.06 95 ARG A N 1
ATOM 723 C CA . ARG A 1 95 ? 0.250 8.355 -16.883 1.00 97.06 95 ARG A CA 1
ATOM 724 C C . ARG A 1 95 ? -1.136 7.958 -17.357 1.00 97.06 95 ARG A C 1
ATOM 726 O O . ARG A 1 95 ? -2.101 8.572 -16.922 1.00 97.06 95 ARG A O 1
ATOM 733 N N . SER A 1 96 ? -1.234 6.895 -18.152 1.00 95.69 96 SER A N 1
ATOM 734 C CA . SER A 1 96 ? -2.517 6.366 -18.619 1.00 95.69 96 SER A CA 1
ATOM 735 C C . SER A 1 96 ? -3.442 6.048 -17.444 1.00 95.69 96 SER A C 1
ATOM 737 O O . SER A 1 96 ? -4.587 6.492 -17.422 1.00 95.69 96 SER A O 1
ATOM 739 N N . LEU A 1 97 ? -2.915 5.389 -16.405 1.00 95.00 97 LEU A N 1
ATOM 740 C CA . LEU A 1 97 ? -3.656 5.116 -15.173 1.00 95.00 97 LEU A CA 1
ATOM 741 C C . LEU A 1 97 ? -4.157 6.398 -14.483 1.00 95.00 97 LEU A C 1
ATOM 743 O O . LEU A 1 97 ? -5.310 6.460 -14.058 1.00 95.00 97 LEU A O 1
ATOM 747 N N . VAL A 1 98 ? -3.300 7.415 -14.358 1.00 96.00 98 VAL A N 1
ATOM 748 C CA . VAL A 1 98 ? -3.665 8.697 -13.735 1.00 96.00 98 VAL A CA 1
ATOM 749 C C . VAL A 1 98 ? -4.724 9.436 -14.555 1.00 96.00 98 VAL A C 1
ATOM 751 O O . VAL A 1 98 ? -5.688 9.953 -13.988 1.00 96.00 98 VAL A O 1
ATOM 754 N N . ASP A 1 99 ? -4.570 9.464 -15.875 1.00 95.81 99 ASP A N 1
ATOM 755 C CA . ASP A 1 99 ? -5.473 10.156 -16.791 1.00 95.81 99 ASP A CA 1
ATOM 756 C C . ASP A 1 99 ? -6.845 9.479 -16.879 1.00 95.81 99 ASP A C 1
ATOM 758 O O . ASP A 1 99 ? -7.860 10.158 -17.058 1.00 95.81 99 ASP A O 1
ATOM 762 N N . ASP A 1 100 ? -6.898 8.152 -16.779 1.00 95.69 100 ASP A N 1
ATOM 763 C CA . ASP A 1 100 ? -8.145 7.386 -16.767 1.00 95.69 100 ASP A CA 1
ATOM 764 C C . ASP A 1 100 ? -8.926 7.617 -15.463 1.00 95.69 100 ASP A C 1
ATOM 766 O O . ASP A 1 100 ? -10.121 7.918 -15.503 1.00 95.69 100 ASP A O 1
ATOM 770 N N . GLU A 1 101 ? -8.247 7.611 -14.314 1.00 94.50 101 GLU A N 1
ATOM 771 C CA . GLU A 1 101 ? -8.845 7.971 -13.019 1.00 94.50 101 GLU A CA 1
ATOM 772 C C . GLU A 1 101 ? -9.332 9.424 -12.988 1.00 94.50 101 GLU A C 1
ATOM 774 O O . GLU A 1 101 ? -10.427 9.712 -12.501 1.00 94.50 101 GLU A O 1
ATOM 779 N N . ALA A 1 102 ? -8.579 10.354 -13.585 1.00 92.31 102 ALA A N 1
ATOM 780 C CA . ALA A 1 102 ? -9.012 11.744 -13.737 1.00 92.31 102 ALA A CA 1
ATOM 781 C C . ALA A 1 102 ? -10.274 11.882 -14.612 1.00 92.31 102 ALA A C 1
ATOM 783 O O . ALA A 1 102 ? -11.058 12.815 -14.425 1.00 92.31 102 ALA A O 1
ATOM 784 N N . ARG A 1 103 ? -10.497 10.942 -15.539 1.00 95.06 103 ARG A N 1
ATOM 785 C CA . ARG A 1 103 ? -11.708 10.838 -16.370 1.00 95.06 103 ARG A CA 1
ATOM 786 C C . ARG A 1 103 ? -12.849 10.069 -15.691 1.00 95.06 103 ARG A C 1
ATOM 788 O O . ARG A 1 103 ? -13.918 9.940 -16.284 1.00 95.06 103 ARG A O 1
ATOM 795 N N . GLY A 1 104 ? -12.657 9.604 -14.456 1.00 92.38 104 GLY A N 1
ATOM 796 C CA . GLY A 1 104 ? -13.659 8.863 -13.689 1.00 92.38 104 GLY A CA 1
ATOM 797 C C . GLY A 1 104 ? -13.747 7.377 -14.042 1.00 92.38 104 GLY A C 1
ATOM 798 O O . GLY A 1 104 ? -14.733 6.733 -13.688 1.00 92.38 104 GLY A O 1
ATOM 799 N N . ILE A 1 105 ? -12.745 6.829 -14.733 1.00 93.75 105 ILE A N 1
ATOM 800 C CA . ILE A 1 105 ? -12.612 5.389 -14.964 1.00 93.75 105 ILE A CA 1
ATOM 801 C C . ILE A 1 105 ? -11.904 4.805 -13.728 1.00 93.75 105 ILE A C 1
ATOM 803 O O . ILE A 1 105 ? -10.758 5.176 -13.475 1.00 93.75 105 ILE A O 1
ATOM 807 N N . PRO A 1 106 ? -12.547 3.925 -12.936 1.00 91.19 106 PRO A N 1
ATOM 808 C CA . PRO A 1 106 ? -12.073 3.524 -11.606 1.00 91.19 106 PRO A CA 1
ATOM 809 C C . PRO A 1 106 ? -10.963 2.457 -11.662 1.00 91.19 106 PRO A C 1
ATOM 811 O O . PRO A 1 106 ? -11.042 1.413 -11.008 1.00 91.19 106 PRO A O 1
ATOM 814 N N . MET A 1 107 ? -9.920 2.704 -12.450 1.00 92.19 107 MET A N 1
ATOM 815 C CA . MET A 1 107 ? -8.828 1.769 -12.702 1.00 92.19 107 MET A CA 1
ATOM 816 C C . MET A 1 107 ? -8.178 1.254 -11.411 1.00 92.19 107 MET A C 1
ATOM 818 O O . MET A 1 107 ? -7.956 0.052 -11.292 1.00 92.19 107 MET A O 1
ATOM 822 N N . LEU A 1 108 ? -7.945 2.098 -10.399 1.00 91.56 108 LEU A N 1
ATOM 823 C CA . LEU A 1 108 ? -7.350 1.721 -9.108 1.00 91.56 108 LEU A CA 1
ATOM 824 C C . LEU A 1 108 ? -8.155 0.648 -8.359 1.00 91.56 108 LEU A C 1
ATOM 826 O O . LEU A 1 108 ? -7.577 -0.105 -7.571 1.00 91.56 108 LEU A O 1
ATOM 830 N N . MET A 1 109 ? -9.469 0.547 -8.591 1.00 88.31 109 MET A N 1
ATOM 831 C CA . MET A 1 109 ? -10.296 -0.541 -8.047 1.00 88.31 109 MET A CA 1
ATOM 832 C C . MET A 1 109 ? -10.045 -1.872 -8.764 1.00 88.31 109 MET A C 1
ATOM 834 O O . MET A 1 109 ? -10.057 -2.931 -8.129 1.00 88.31 109 MET A O 1
ATOM 838 N N . GLU A 1 110 ? -9.805 -1.812 -10.072 1.00 88.06 110 GLU A N 1
ATOM 839 C CA . GLU A 1 110 ? -9.750 -2.957 -10.986 1.00 88.06 110 GLU A CA 1
ATOM 840 C C . GLU A 1 110 ? -8.325 -3.487 -11.214 1.00 88.06 110 GLU A C 1
ATOM 842 O O . GLU A 1 110 ? -8.139 -4.591 -11.731 1.00 88.06 110 GLU A O 1
ATOM 847 N N . LEU A 1 111 ? -7.302 -2.740 -10.788 1.00 86.38 111 LEU A N 1
ATOM 848 C CA . LEU A 1 111 ? -5.906 -3.124 -10.969 1.00 86.38 111 LEU A CA 1
ATOM 849 C C . LEU A 1 111 ? -5.569 -4.483 -10.338 1.00 86.38 111 LEU A C 1
ATOM 851 O O . LEU A 1 111 ? -5.811 -4.749 -9.156 1.00 86.38 111 LEU A O 1
ATOM 855 N N . SER A 1 112 ? -4.864 -5.305 -11.121 1.00 84.00 112 SER A N 1
ATOM 856 C CA . SER A 1 112 ? -4.286 -6.567 -10.645 1.00 84.00 112 SER A CA 1
ATOM 857 C C . SER A 1 112 ? -3.036 -6.375 -9.775 1.00 84.00 112 SER A C 1
ATOM 859 O O . SER A 1 112 ? -2.775 -7.188 -8.891 1.00 84.00 112 SER A O 1
ATOM 861 N N . THR A 1 113 ? -2.235 -5.334 -10.035 1.00 88.69 113 THR A N 1
ATOM 862 C CA . THR A 1 113 ? -1.149 -4.895 -9.144 1.00 88.69 113 THR A CA 1
ATOM 863 C C . THR A 1 113 ? -1.710 -3.824 -8.227 1.00 88.69 113 THR A C 1
ATOM 865 O O . THR A 1 113 ? -2.194 -2.803 -8.701 1.00 88.69 113 THR A O 1
ATOM 868 N N . ARG A 1 114 ? -1.646 -4.026 -6.914 1.00 93.19 114 ARG A N 1
ATOM 869 C CA . ARG A 1 114 ? -2.174 -3.034 -5.975 1.00 93.19 114 ARG A CA 1
ATOM 870 C C . ARG A 1 114 ? -1.251 -1.804 -5.881 1.00 93.19 114 ARG A C 1
ATOM 872 O O . ARG A 1 114 ? -0.045 -1.940 -6.100 1.00 93.19 114 ARG A O 1
ATOM 879 N N . PRO A 1 115 ? -1.765 -0.609 -5.533 1.00 93.38 115 PRO A N 1
ATOM 880 C CA . PRO A 1 115 ? -0.968 0.623 -5.528 1.00 93.38 115 PRO A CA 1
ATOM 881 C C . PRO A 1 115 ? 0.310 0.579 -4.675 1.00 93.38 115 PRO A C 1
ATOM 883 O O . PRO A 1 115 ? 1.353 1.083 -5.090 1.00 93.38 115 PRO A O 1
ATOM 886 N N . GLY A 1 116 ? 0.274 -0.075 -3.510 1.00 92.69 116 GLY A N 1
ATOM 887 C CA . GLY A 1 116 ? 1.460 -0.265 -2.669 1.00 92.69 116 GLY A CA 1
ATOM 888 C C . GLY A 1 116 ? 2.539 -1.109 -3.349 1.00 92.69 116 GLY A C 1
ATOM 889 O O . GLY A 1 116 ? 3.725 -0.819 -3.218 1.00 92.69 116 GLY A O 1
ATOM 890 N N . GLN A 1 117 ? 2.133 -2.092 -4.155 1.00 92.94 117 GLN A N 1
ATOM 891 C CA . GLN A 1 117 ? 3.056 -2.915 -4.937 1.00 92.94 117 GLN A CA 1
ATOM 892 C C . GLN A 1 117 ? 3.680 -2.118 -6.087 1.00 92.94 117 GLN A C 1
ATOM 894 O O . GLN A 1 117 ? 4.868 -2.273 -6.345 1.00 92.94 117 GLN A O 1
ATOM 899 N N . HIS A 1 118 ? 2.923 -1.235 -6.750 1.00 93.38 118 HIS A N 1
ATOM 900 C CA . HIS A 1 118 ? 3.484 -0.323 -7.75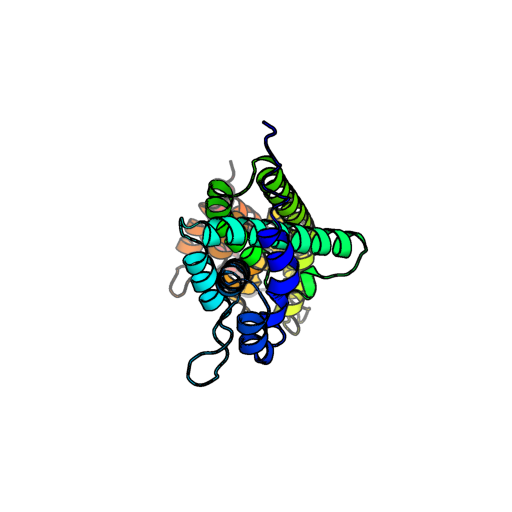5 1.00 93.38 118 HIS A CA 1
ATOM 901 C C . HIS A 1 118 ? 4.601 0.545 -7.168 1.00 93.38 118 HIS A C 1
ATOM 903 O O . HIS A 1 118 ? 5.675 0.633 -7.759 1.00 93.38 118 HIS A O 1
ATOM 909 N N . ARG A 1 119 ? 4.388 1.115 -5.973 1.00 94.25 119 ARG A N 1
ATOM 910 C CA . ARG A 1 119 ? 5.417 1.894 -5.268 1.00 94.25 119 ARG A CA 1
ATOM 911 C C . ARG A 1 119 ? 6.705 1.086 -5.074 1.00 94.25 119 ARG A C 1
ATOM 913 O O . ARG A 1 119 ? 7.770 1.549 -5.470 1.00 94.25 119 ARG A O 1
ATOM 920 N N . GLU A 1 120 ? 6.606 -0.136 -4.552 1.00 93.94 120 GLU A N 1
ATOM 921 C CA . GLU A 1 120 ? 7.774 -1.013 -4.369 1.00 93.94 120 GLU A CA 1
ATOM 922 C C . GLU A 1 120 ? 8.477 -1.356 -5.692 1.00 93.94 120 GLU A C 1
ATOM 924 O O . GLU A 1 120 ? 9.704 -1.469 -5.743 1.00 93.94 120 GLU A O 1
ATOM 929 N N . GLN A 1 121 ? 7.711 -1.554 -6.770 1.00 94.9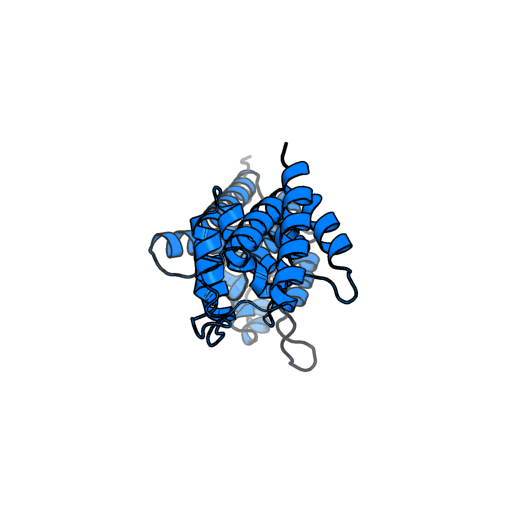4 121 GLN A N 1
ATOM 930 C CA . GLN A 1 121 ? 8.273 -1.816 -8.094 1.00 94.94 121 GLN A CA 1
ATOM 931 C C . GLN A 1 121 ? 9.078 -0.613 -8.592 1.00 94.94 121 GLN A C 1
ATOM 933 O O . GLN A 1 121 ? 10.217 -0.782 -9.031 1.00 94.94 121 GLN A O 1
ATOM 938 N N . PHE A 1 122 ? 8.525 0.596 -8.480 1.00 97.12 122 PHE A N 1
ATOM 939 C CA . PHE A 1 122 ? 9.208 1.822 -8.887 1.00 97.12 122 PHE A CA 1
ATOM 940 C C . PHE A 1 122 ? 10.477 2.075 -8.072 1.00 97.12 122 PHE A C 1
ATOM 942 O O . PHE A 1 122 ? 11.513 2.383 -8.657 1.00 97.12 122 PHE A O 1
ATOM 949 N N . GLU A 1 123 ? 10.437 1.871 -6.753 1.00 96.62 123 GLU A N 1
ATOM 950 C CA . GLU A 1 123 ? 11.607 2.001 -5.873 1.00 96.62 123 GLU A CA 1
ATOM 951 C C . GLU A 1 123 ? 12.754 1.062 -6.280 1.00 96.62 123 GLU A C 1
ATOM 953 O O . GLU A 1 123 ? 13.917 1.465 -6.260 1.00 96.62 123 GLU A O 1
ATOM 958 N N . LYS A 1 124 ? 12.440 -0.169 -6.705 1.00 97.31 124 LYS A N 1
ATOM 959 C CA . LYS A 1 124 ? 13.434 -1.157 -7.165 1.00 97.31 124 LYS A CA 1
ATOM 960 C C . LYS A 1 124 ? 13.986 -0.854 -8.557 1.00 97.31 124 LYS A C 1
ATOM 962 O O . LYS A 1 124 ? 15.158 -1.108 -8.817 1.00 97.31 124 LYS A O 1
ATOM 967 N N . LEU A 1 125 ? 13.155 -0.328 -9.454 1.00 97.88 125 LEU A N 1
ATOM 968 C CA . LEU A 1 125 ? 13.533 -0.052 -10.843 1.00 97.88 125 LEU A CA 1
ATOM 969 C C . LEU A 1 125 ? 14.289 1.271 -11.002 1.00 97.88 125 LEU A C 1
ATOM 971 O O . LEU A 1 125 ? 15.188 1.378 -11.837 1.00 97.88 125 LEU A O 1
ATOM 975 N N . ARG A 1 126 ? 13.973 2.274 -10.177 1.00 98.00 126 ARG A N 1
ATOM 976 C CA . ARG A 1 126 ? 14.548 3.619 -10.288 1.00 98.00 126 ARG A CA 1
ATOM 977 C C . ARG A 1 126 ? 16.089 3.639 -10.282 1.00 98.00 126 ARG A C 1
ATOM 979 O O . ARG A 1 126 ? 16.648 4.345 -11.123 1.00 98.00 126 ARG A O 1
ATOM 986 N N . PRO A 1 127 ? 16.811 2.897 -9.415 1.00 98.19 127 PRO A N 1
ATOM 987 C CA . PRO A 1 127 ? 18.276 2.861 -9.448 1.00 98.19 127 PRO A CA 1
ATOM 988 C C . PRO A 1 127 ? 18.838 2.293 -10.757 1.00 98.19 127 PRO A C 1
ATOM 990 O O . PRO A 1 127 ? 19.845 2.792 -11.258 1.00 98.19 127 PRO A O 1
ATOM 993 N N . ILE A 1 128 ? 18.169 1.295 -11.345 1.00 97.81 128 ILE A N 1
ATOM 994 C CA . ILE A 1 128 ? 18.554 0.712 -12.637 1.00 97.81 128 ILE A CA 1
ATOM 995 C C . ILE A 1 128 ? 18.388 1.760 -13.738 1.00 97.81 128 ILE A C 1
ATOM 997 O O . ILE A 1 128 ? 19.311 1.979 -14.524 1.00 97.81 128 ILE A O 1
ATOM 1001 N N . TYR A 1 129 ? 17.249 2.459 -13.756 1.00 97.56 129 TYR A N 1
ATOM 1002 C CA . TYR A 1 129 ? 16.987 3.530 -14.717 1.00 97.56 129 TYR A CA 1
ATOM 1003 C C . TYR A 1 129 ? 17.989 4.671 -14.584 1.00 97.56 129 TYR A C 1
ATOM 1005 O O . TYR A 1 129 ? 18.482 5.161 -15.595 1.00 97.56 129 TYR A O 1
ATOM 1013 N N . ALA A 1 130 ? 18.356 5.059 -13.362 1.00 97.19 130 ALA A N 1
ATOM 1014 C CA . ALA A 1 130 ? 19.278 6.163 -13.118 1.00 97.19 130 ALA A CA 1
ATOM 1015 C C . ALA A 1 130 ? 20.683 5.953 -13.711 1.00 97.19 130 ALA A C 1
ATOM 1017 O O . ALA A 1 130 ? 21.360 6.934 -14.015 1.00 97.19 130 ALA A O 1
ATOM 1018 N N . ARG A 1 131 ? 21.119 4.701 -13.913 1.00 95.81 131 ARG A N 1
ATOM 1019 C CA . ARG A 1 131 ? 22.406 4.401 -14.569 1.00 95.81 131 ARG A CA 1
ATOM 1020 C C . ARG A 1 131 ? 22.381 4.642 -16.079 1.00 95.81 131 ARG A C 1
ATOM 1022 O O . ARG A 1 131 ? 23.407 5.001 -16.654 1.00 95.81 131 ARG A O 1
ATOM 1029 N N . HIS A 1 132 ? 21.228 4.443 -16.716 1.00 94.19 132 HIS A N 1
ATOM 1030 C CA . HIS A 1 132 ? 21.137 4.275 -18.172 1.00 94.19 132 HIS A CA 1
ATOM 1031 C C . HIS A 1 132 ? 20.279 5.345 -18.865 1.00 94.19 132 HIS A C 1
ATOM 1033 O O . HIS A 1 132 ? 20.606 5.789 -19.970 1.00 94.19 132 HIS A O 1
ATOM 1039 N N . ALA A 1 133 ? 19.203 5.795 -18.217 1.00 93.94 133 ALA A N 1
ATOM 1040 C CA . ALA A 1 133 ? 18.275 6.794 -18.734 1.00 93.94 133 ALA A CA 1
ATOM 1041 C C . ALA A 1 133 ? 18.883 8.205 -18.756 1.00 93.94 133 ALA A C 1
ATOM 1043 O O . ALA A 1 133 ? 19.796 8.539 -17.999 1.00 93.94 133 ALA A O 1
ATOM 1044 N N . SER A 1 134 ? 18.359 9.074 -19.629 1.00 94.44 134 SER A N 1
ATOM 1045 C CA . SER A 1 134 ? 18.736 10.490 -19.588 1.00 94.44 134 SER A CA 1
ATOM 1046 C C . SER A 1 134 ? 18.146 11.170 -18.347 1.00 94.44 134 SER A C 1
ATOM 1048 O O . SER A 1 134 ? 17.085 10.756 -17.873 1.00 94.44 134 SER A O 1
ATOM 1050 N N . PRO A 1 135 ? 18.756 12.268 -17.860 1.00 96.56 135 PRO A N 1
ATOM 1051 C CA . PRO A 1 135 ? 18.189 13.041 -16.757 1.00 96.56 135 PRO A CA 1
ATOM 1052 C C . PRO A 1 135 ? 16.750 13.505 -17.019 1.00 96.56 135 PRO A C 1
ATOM 1054 O O . PRO A 1 135 ? 15.938 13.536 -16.102 1.00 96.56 135 PRO A O 1
ATOM 1057 N N . ALA A 1 136 ? 16.417 13.829 -18.273 1.00 96.38 136 ALA A N 1
ATOM 1058 C CA . ALA A 1 136 ? 15.071 14.249 -18.652 1.00 96.38 136 ALA A CA 1
ATOM 1059 C C . ALA A 1 136 ? 14.049 13.107 -18.538 1.00 96.38 136 ALA A C 1
ATOM 1061 O O . ALA A 1 136 ? 12.962 13.326 -18.008 1.00 96.38 136 ALA A O 1
ATOM 1062 N N . LEU A 1 137 ? 14.404 11.899 -18.996 1.00 95.94 137 LEU A N 1
ATOM 1063 C CA . LEU A 1 137 ? 13.533 10.726 -18.897 1.00 95.94 137 LEU A CA 1
ATOM 1064 C C . LEU A 1 137 ? 13.362 10.285 -17.438 1.00 95.94 137 LEU A C 1
ATOM 1066 O O . LEU A 1 137 ? 12.249 10.006 -17.012 1.00 95.94 137 LEU A O 1
ATOM 1070 N N . LEU A 1 138 ? 14.440 10.290 -16.648 1.00 97.88 138 LEU A N 1
ATOM 1071 C CA . LEU A 1 138 ? 14.361 9.958 -15.224 1.00 97.88 138 LEU A CA 1
ATOM 1072 C C . LEU A 1 138 ? 13.506 10.971 -14.446 1.00 97.88 138 LEU A C 1
ATOM 1074 O O . LEU A 1 138 ? 12.703 10.577 -13.609 1.00 97.88 138 LEU A O 1
ATOM 1078 N N . ALA A 1 139 ? 13.620 12.266 -14.757 1.00 98.25 139 ALA A N 1
ATOM 1079 C CA . ALA A 1 139 ? 12.761 13.286 -14.160 1.00 98.25 139 ALA A CA 1
ATOM 1080 C C . ALA A 1 139 ? 11.284 13.114 -14.551 1.00 98.25 139 ALA A C 1
ATOM 1082 O O . ALA A 1 139 ? 10.402 13.486 -13.783 1.00 98.25 139 ALA A O 1
ATOM 1083 N N . GLU A 1 140 ? 11.003 12.575 -15.739 1.00 98.44 140 GLU A N 1
ATOM 1084 C CA . GLU A 1 140 ? 9.640 12.231 -16.143 1.00 98.44 140 GLU A CA 1
ATOM 1085 C C . GLU A 1 140 ? 9.098 11.022 -15.381 1.00 98.44 140 GLU A C 1
ATOM 1087 O O . GLU A 1 140 ? 7.962 11.049 -14.920 1.00 98.44 140 GLU A O 1
ATOM 1092 N N . PHE A 1 141 ? 9.925 9.997 -15.180 1.00 98.50 141 PHE A N 1
ATOM 1093 C CA . PHE A 1 141 ? 9.590 8.867 -14.318 1.00 98.50 141 PHE A CA 1
ATOM 1094 C C . PHE A 1 141 ? 9.266 9.324 -12.890 1.00 98.50 141 PHE A C 1
ATOM 1096 O O . PHE A 1 141 ? 8.233 8.951 -12.333 1.00 98.50 141 PHE A O 1
ATOM 1103 N N . ASP A 1 142 ? 10.099 10.193 -12.317 1.00 98.44 142 ASP A N 1
ATOM 1104 C CA . ASP A 1 142 ? 9.873 10.742 -10.977 1.00 98.44 142 ASP A CA 1
ATOM 1105 C C . ASP A 1 142 ? 8.567 11.556 -10.902 1.00 98.44 142 ASP A C 1
ATOM 1107 O O . ASP A 1 142 ? 7.836 11.446 -9.920 1.00 98.44 142 ASP A O 1
ATOM 1111 N N . ARG A 1 143 ? 8.223 12.326 -11.946 1.00 98.62 143 ARG A N 1
ATOM 1112 C CA . ARG A 1 143 ? 6.932 13.034 -12.021 1.00 98.62 143 ARG A CA 1
ATOM 1113 C C . ARG A 1 143 ? 5.750 12.075 -12.098 1.00 98.62 143 ARG A C 1
ATOM 1115 O O . ARG A 1 143 ? 4.862 12.161 -11.259 1.00 98.62 143 ARG A O 1
ATOM 1122 N N . ALA A 1 144 ? 5.763 11.137 -13.045 1.00 98.31 144 ALA A N 1
ATOM 1123 C CA . ALA A 1 144 ? 4.660 10.198 -13.238 1.00 98.31 144 ALA A CA 1
ATOM 1124 C C . ALA A 1 144 ? 4.389 9.372 -11.968 1.00 98.31 144 ALA A C 1
ATOM 1126 O O . ALA A 1 144 ? 3.243 9.210 -11.547 1.00 98.31 144 ALA A O 1
ATOM 1127 N N . THR A 1 145 ? 5.447 8.892 -11.309 1.00 97.88 145 THR A N 1
ATOM 1128 C CA . THR A 1 145 ? 5.321 8.138 -10.053 1.00 97.88 145 THR A CA 1
ATOM 1129 C C . THR A 1 145 ? 4.818 9.002 -8.893 1.00 97.88 145 THR A C 1
ATOM 1131 O O . THR A 1 145 ? 4.014 8.522 -8.090 1.00 97.88 145 THR A O 1
ATOM 1134 N N . ALA A 1 146 ? 5.215 10.277 -8.819 1.00 98.06 146 ALA A N 1
ATOM 1135 C CA . ALA A 1 146 ? 4.686 11.226 -7.840 1.00 98.06 146 ALA A CA 1
ATOM 1136 C C . ALA A 1 146 ? 3.201 11.550 -8.079 1.00 98.06 146 ALA A C 1
ATOM 1138 O O . ALA A 1 146 ? 2.428 11.596 -7.119 1.00 98.06 146 ALA A O 1
ATOM 1139 N N . ASP A 1 147 ? 2.785 11.715 -9.335 1.00 98.06 147 ASP A N 1
ATOM 1140 C CA . ASP A 1 147 ? 1.391 11.978 -9.702 1.00 98.06 147 ASP A CA 1
ATOM 1141 C C . ASP A 1 147 ? 0.485 10.803 -9.316 1.00 98.06 147 ASP A C 1
ATOM 1143 O O . ASP A 1 147 ? -0.558 11.000 -8.681 1.00 98.06 147 ASP A O 1
ATOM 1147 N N . LEU A 1 148 ? 0.919 9.569 -9.598 1.00 96.88 148 LEU A N 1
ATOM 1148 C CA . LEU A 1 148 ? 0.212 8.369 -9.153 1.00 96.88 148 LEU A CA 1
ATOM 1149 C C . LEU A 1 148 ? 0.176 8.265 -7.624 1.00 96.88 148 LEU A C 1
ATOM 1151 O O . LEU A 1 148 ? -0.876 7.973 -7.059 1.00 96.88 148 LEU A O 1
ATOM 1155 N N . ALA A 1 149 ? 1.281 8.542 -6.929 1.00 96.50 149 ALA A N 1
ATOM 1156 C CA . ALA A 1 149 ? 1.298 8.530 -5.466 1.00 96.50 149 ALA A CA 1
ATOM 1157 C C . ALA A 1 149 ? 0.314 9.555 -4.873 1.00 96.50 149 ALA A C 1
ATOM 1159 O O . ALA A 1 149 ? -0.414 9.243 -3.927 1.00 96.50 149 ALA A O 1
ATOM 1160 N N . ALA A 1 150 ? 0.238 10.755 -5.452 1.00 96.75 150 ALA A N 1
ATOM 1161 C CA . ALA A 1 150 ? -0.707 11.786 -5.042 1.00 96.75 150 ALA A CA 1
ATOM 1162 C C . ALA A 1 150 ? -2.162 11.379 -5.320 1.00 96.75 150 ALA A C 1
ATOM 1164 O O . ALA A 1 150 ? -3.043 11.652 -4.502 1.00 96.75 150 ALA A O 1
ATOM 1165 N N . LEU A 1 151 ? -2.427 10.723 -6.452 1.00 96.44 151 LEU A N 1
ATOM 1166 C CA . LEU A 1 151 ? -3.738 10.166 -6.776 1.00 96.44 151 LEU A CA 1
ATOM 1167 C C . LEU A 1 151 ? -4.157 9.091 -5.765 1.00 96.44 151 LEU A C 1
ATOM 1169 O O . LEU A 1 151 ? -5.234 9.193 -5.176 1.00 96.44 151 LEU A O 1
ATOM 1173 N N . VAL A 1 152 ? -3.284 8.118 -5.501 1.00 96.38 152 VAL A N 1
ATOM 1174 C CA . VAL A 1 152 ? -3.524 7.041 -4.529 1.00 96.38 152 VAL A CA 1
ATOM 1175 C C . VAL A 1 152 ? -3.792 7.622 -3.141 1.00 96.38 152 VAL A C 1
ATOM 1177 O O . VAL A 1 152 ? -4.756 7.227 -2.492 1.00 96.38 152 VAL A O 1
ATOM 1180 N N . ALA A 1 153 ? -3.018 8.621 -2.705 1.00 96.06 153 ALA A N 1
ATOM 1181 C CA . ALA A 1 153 ? -3.231 9.282 -1.418 1.00 96.06 153 ALA A CA 1
ATOM 1182 C C . ALA A 1 153 ? -4.632 9.910 -1.282 1.00 96.06 153 ALA A C 1
ATOM 1184 O O . ALA A 1 153 ? -5.229 9.844 -0.209 1.00 96.06 153 ALA A O 1
ATOM 1185 N N . ARG A 1 154 ? -5.186 10.481 -2.362 1.00 95.75 154 ARG A N 1
ATOM 1186 C CA . ARG A 1 154 ? -6.561 11.021 -2.372 1.00 95.75 154 ARG A CA 1
ATOM 1187 C C . ARG A 1 154 ? -7.630 9.928 -2.391 1.00 95.75 154 ARG A C 1
ATOM 1189 O O . ARG A 1 154 ? -8.718 10.138 -1.864 1.00 95.75 154 ARG A O 1
ATOM 1196 N N . TRP A 1 155 ? -7.326 8.784 -2.991 1.00 96.00 155 TRP A N 1
ATOM 1197 C CA . TRP A 1 155 ? -8.232 7.643 -3.127 1.00 96.00 155 TRP A CA 1
ATOM 1198 C C . TRP A 1 155 ? -8.329 6.788 -1.850 1.00 96.00 155 TRP A C 1
ATOM 1200 O O . TRP A 1 155 ? -9.409 6.295 -1.512 1.00 96.00 155 TRP A O 1
ATOM 1210 N N . LEU A 1 156 ? -7.231 6.654 -1.097 1.00 97.44 156 LEU A N 1
ATOM 1211 C CA . LEU A 1 156 ? -7.127 5.764 0.068 1.00 97.44 156 LEU A CA 1
ATOM 1212 C C . LEU A 1 156 ? -8.210 5.952 1.147 1.00 97.44 156 LEU A C 1
ATOM 1214 O O . LEU A 1 156 ? -8.693 4.937 1.648 1.00 97.44 156 LEU A O 1
ATOM 1218 N N . PRO A 1 157 ? -8.657 7.172 1.509 1.00 97.56 157 PRO A N 1
ATOM 1219 C CA . PRO A 1 157 ? -9.732 7.330 2.489 1.00 97.56 157 PRO A CA 1
ATOM 1220 C C . PRO A 1 157 ? -11.050 6.691 2.037 1.00 97.56 157 PRO A C 1
ATOM 1222 O O . PRO A 1 157 ? -11.711 6.018 2.825 1.00 97.56 157 PRO A O 1
ATOM 1225 N N . GLY A 1 158 ? -11.412 6.845 0.758 1.00 96.69 158 GLY A N 1
ATOM 1226 C CA . GLY A 1 158 ? -12.586 6.186 0.182 1.00 96.69 158 GLY A CA 1
ATOM 1227 C C . GLY A 1 158 ? -12.410 4.669 0.129 1.00 96.69 158 GLY A C 1
ATOM 1228 O O . GLY A 1 158 ? -13.318 3.920 0.494 1.00 96.69 158 GLY A O 1
ATOM 1229 N N . ARG A 1 159 ? -11.206 4.209 -0.233 1.00 96.94 159 ARG A N 1
ATOM 1230 C CA . ARG A 1 159 ? -10.855 2.786 -0.204 1.00 96.94 159 ARG A CA 1
ATOM 1231 C C . ARG A 1 159 ? -10.971 2.187 1.197 1.00 96.94 159 ARG A C 1
ATOM 1233 O O . ARG A 1 159 ? -11.501 1.088 1.318 1.00 96.94 159 ARG A O 1
ATOM 1240 N N . ALA A 1 160 ? -10.523 2.889 2.238 1.00 98.19 160 ALA A N 1
ATOM 1241 C CA . ALA A 1 160 ? -10.600 2.431 3.625 1.00 98.19 160 ALA A CA 1
ATOM 1242 C C . ALA A 1 160 ? -12.048 2.142 4.043 1.00 98.19 160 ALA A C 1
ATOM 1244 O O . ALA A 1 160 ? -12.331 1.082 4.595 1.00 98.19 160 ALA A O 1
ATOM 1245 N N . ILE A 1 161 ? -12.970 3.047 3.702 1.00 98.19 161 ILE A N 1
ATOM 1246 C CA . ILE A 1 161 ? -14.404 2.888 3.976 1.00 98.19 161 ILE A CA 1
ATOM 1247 C C . ILE A 1 161 ? -14.969 1.688 3.215 1.00 98.19 161 ILE A C 1
ATOM 1249 O O . ILE A 1 161 ? -15.631 0.840 3.809 1.00 98.19 161 ILE A O 1
ATOM 1253 N N . ALA A 1 162 ? -14.695 1.598 1.909 1.00 96.88 162 ALA A N 1
ATOM 1254 C CA . ALA A 1 162 ? -15.185 0.501 1.077 1.00 96.88 162 ALA A CA 1
ATOM 1255 C C . ALA A 1 162 ? -14.672 -0.863 1.566 1.00 96.88 162 ALA A C 1
ATOM 1257 O O . ALA A 1 162 ? -15.418 -1.841 1.583 1.00 96.88 162 ALA A O 1
ATOM 1258 N N . LEU A 1 163 ? -13.409 -0.919 1.994 1.00 97.31 163 LEU A N 1
ATOM 1259 C CA . LEU A 1 163 ? -12.784 -2.121 2.531 1.00 97.31 163 LEU A CA 1
ATOM 1260 C C . LEU A 1 163 ? -13.423 -2.521 3.860 1.00 97.31 163 LEU A C 1
ATOM 1262 O O . LEU A 1 163 ? -13.846 -3.664 3.988 1.00 97.31 163 LEU A O 1
ATOM 1266 N N . ALA A 1 164 ? -13.559 -1.590 4.807 1.00 97.94 164 ALA A N 1
ATOM 1267 C CA . ALA A 1 164 ? -14.206 -1.858 6.089 1.00 97.94 164 ALA A CA 1
ATOM 1268 C C . ALA A 1 164 ? -15.656 -2.335 5.914 1.00 97.94 164 ALA A C 1
ATOM 1270 O O . ALA A 1 164 ? -16.066 -3.320 6.525 1.00 97.94 164 ALA A O 1
ATOM 1271 N N . ALA A 1 165 ? -16.421 -1.684 5.033 1.00 97.25 165 ALA A N 1
ATOM 1272 C CA . ALA A 1 165 ? -17.801 -2.065 4.746 1.00 97.25 165 ALA A CA 1
ATOM 1273 C C . ALA A 1 165 ? -17.905 -3.475 4.148 1.00 97.25 165 ALA A C 1
ATOM 1275 O O . ALA A 1 165 ? -18.786 -4.240 4.535 1.00 97.25 165 ALA A O 1
ATOM 1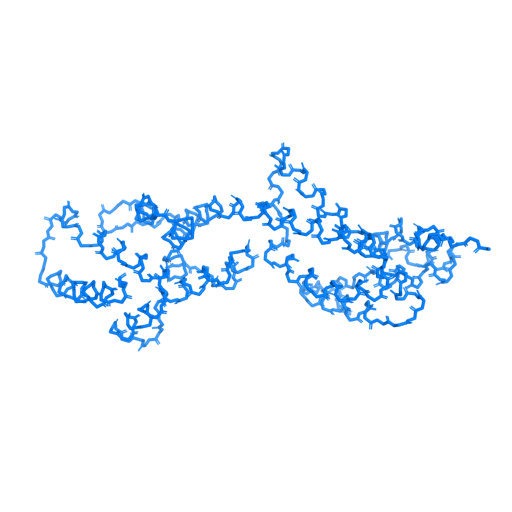276 N N . ALA A 1 166 ? -17.001 -3.835 3.233 1.00 96.94 166 ALA A N 1
ATOM 1277 C CA . ALA A 1 166 ? -16.954 -5.177 2.662 1.00 96.94 166 ALA A CA 1
ATOM 1278 C C . ALA A 1 166 ? -16.492 -6.229 3.683 1.00 96.94 166 ALA A C 1
ATOM 1280 O O . ALA A 1 166 ? -17.026 -7.335 3.703 1.00 96.94 166 ALA A O 1
ATOM 1281 N N . ALA A 1 167 ? -15.514 -5.893 4.527 1.00 96.81 167 ALA A N 1
ATOM 1282 C CA . ALA A 1 167 ? -14.934 -6.804 5.509 1.00 96.81 167 ALA A CA 1
ATOM 1283 C C . ALA A 1 167 ? -15.929 -7.160 6.627 1.00 96.81 167 ALA A C 1
ATOM 1285 O O . ALA A 1 167 ? -16.018 -8.321 7.015 1.00 96.81 167 ALA A O 1
ATOM 1286 N N . HIS A 1 168 ? -16.724 -6.187 7.079 1.00 95.75 168 HIS A N 1
ATOM 1287 C CA . HIS A 1 168 ? -17.745 -6.366 8.118 1.00 95.75 168 HIS A CA 1
ATOM 1288 C C . HIS A 1 168 ? -19.151 -6.645 7.554 1.00 95.75 168 HIS A C 1
ATOM 1290 O O . HIS A 1 168 ? -20.151 -6.530 8.269 1.00 95.75 168 HIS A O 1
ATOM 1296 N N . LEU A 1 169 ? -19.271 -6.989 6.266 1.00 95.81 169 LEU A N 1
ATOM 1297 C CA . LEU A 1 169 ? -20.563 -7.286 5.653 1.00 95.81 169 LEU A CA 1
ATOM 1298 C C . LEU A 1 169 ? -21.210 -8.505 6.331 1.00 95.81 169 LEU A C 1
ATOM 1300 O O . LEU A 1 169 ? -20.638 -9.590 6.365 1.00 95.81 169 LEU A O 1
ATOM 1304 N N . GLY A 1 170 ? -22.427 -8.324 6.848 1.00 93.94 170 GLY A N 1
ATOM 1305 C CA . GLY A 1 170 ? -23.154 -9.368 7.579 1.00 93.94 170 GLY A CA 1
ATOM 1306 C C . GLY A 1 170 ? -22.748 -9.522 9.050 1.00 93.94 170 GLY A C 1
ATOM 1307 O O . GLY A 1 170 ? -23.305 -10.379 9.732 1.00 93.94 170 GLY A O 1
ATOM 1308 N N . GLN A 1 171 ? -21.825 -8.697 9.554 1.00 93.94 171 GLN A N 1
ATOM 1309 C CA . GLN A 1 171 ? -21.507 -8.615 10.979 1.00 93.94 171 GLN A CA 1
ATOM 1310 C C . GLN A 1 171 ? -22.474 -7.654 11.680 1.00 93.94 171 GLN A C 1
ATOM 1312 O O . GLN A 1 171 ? -22.730 -6.546 11.202 1.00 93.94 171 GLN A O 1
ATOM 1317 N N . PHE A 1 172 ? -22.979 -8.071 12.840 1.00 91.00 172 PHE A N 1
ATOM 1318 C CA . PHE A 1 172 ? -23.883 -7.289 13.681 1.00 91.00 172 PHE A CA 1
ATOM 1319 C C . PHE A 1 172 ? -23.278 -7.105 15.071 1.00 91.00 172 PHE A C 1
ATOM 1321 O O . PHE A 1 172 ? -22.549 -7.972 15.558 1.00 91.00 172 PHE A O 1
ATOM 1328 N N . ASP A 1 173 ? -23.564 -5.971 15.704 1.00 87.44 173 ASP A N 1
ATOM 1329 C CA . ASP A 1 173 ? -23.165 -5.720 17.083 1.00 87.44 173 ASP A CA 1
ATOM 1330 C C . ASP A 1 173 ? -24.126 -6.383 18.091 1.00 87.44 173 ASP A C 1
ATOM 1332 O O . ASP A 1 173 ? -25.089 -7.063 17.731 1.00 87.44 173 ASP A O 1
ATOM 1336 N N . ARG A 1 174 ? -23.858 -6.203 19.391 1.00 80.06 174 ARG A N 1
ATOM 1337 C CA . ARG A 1 174 ? -24.673 -6.799 20.466 1.00 80.06 174 ARG A CA 1
ATOM 1338 C C . ARG A 1 174 ? -26.117 -6.292 20.504 1.00 80.06 174 ARG A C 1
ATOM 1340 O O . ARG A 1 174 ? -26.953 -6.965 21.093 1.00 80.06 174 ARG A O 1
ATOM 1347 N N . ALA A 1 175 ? -26.390 -5.129 19.917 1.00 81.06 175 ALA A N 1
ATOM 1348 C CA . ALA A 1 175 ? -27.727 -4.558 19.808 1.00 81.06 175 ALA A CA 1
ATOM 1349 C C . ALA A 1 175 ? -28.438 -4.991 18.511 1.00 81.06 175 ALA A C 1
ATOM 1351 O O . ALA A 1 175 ? -29.560 -4.565 18.261 1.00 81.06 175 ALA A O 1
ATOM 1352 N N . GLY A 1 176 ? -27.805 -5.836 17.686 1.00 86.00 176 GLY A N 1
ATOM 1353 C CA . GLY A 1 176 ? -28.356 -6.291 16.410 1.00 86.00 176 GLY A CA 1
ATOM 1354 C C . GLY A 1 176 ? -28.212 -5.277 15.272 1.00 86.00 176 GLY A C 1
ATOM 1355 O O . GLY A 1 176 ? -28.776 -5.497 14.203 1.00 86.00 176 GLY A O 1
ATOM 1356 N N . GLU A 1 177 ? -27.450 -4.197 15.462 1.00 88.88 177 GLU A N 1
ATOM 1357 C CA . GLU A 1 177 ? -27.195 -3.194 14.425 1.00 88.88 177 GLU A CA 1
ATOM 1358 C C . GLU A 1 177 ? -26.001 -3.595 13.543 1.00 88.88 177 GLU A C 1
ATOM 1360 O O . GLU A 1 177 ? -25.082 -4.269 14.023 1.00 88.88 177 GLU A O 1
ATOM 1365 N N . PRO A 1 178 ? -25.947 -3.177 12.263 1.00 94.00 178 PRO A N 1
ATOM 1366 C CA . PRO A 1 178 ? -24.799 -3.448 11.401 1.00 94.00 178 PRO A CA 1
ATOM 1367 C C . PRO A 1 178 ? -23.487 -2.934 12.009 1.00 94.00 178 PRO A C 1
ATOM 1369 O O . PRO A 1 178 ? -23.346 -1.743 12.305 1.00 94.00 178 PRO A O 1
ATOM 1372 N N . TYR A 1 179 ? -22.494 -3.817 12.140 1.00 93.25 179 TYR A N 1
ATOM 1373 C CA . TYR A 1 179 ? -21.251 -3.519 12.859 1.00 93.25 179 TYR A CA 1
ATOM 1374 C C . TYR A 1 179 ? -20.488 -2.326 12.279 1.00 93.25 179 TYR A C 1
ATOM 1376 O O . TYR A 1 179 ? -19.950 -1.510 13.024 1.00 93.25 179 TYR A O 1
ATOM 1384 N N . ILE A 1 180 ? -20.515 -2.162 10.951 1.00 95.81 180 ILE A N 1
ATOM 1385 C CA . ILE A 1 180 ? -19.855 -1.062 10.228 1.00 95.81 180 ILE A CA 1
ATOM 1386 C C . ILE A 1 180 ? -20.221 0.336 10.758 1.00 95.81 180 ILE A C 1
ATOM 1388 O O . ILE A 1 180 ? -19.439 1.279 10.626 1.00 95.81 180 ILE A O 1
ATOM 1392 N N . LEU A 1 181 ? -21.381 0.489 11.406 1.00 94.88 181 LEU A N 1
ATOM 1393 C CA . LEU A 1 181 ? -21.771 1.752 12.026 1.00 94.88 181 LEU A CA 1
ATOM 1394 C C . LEU A 1 181 ? -20.807 2.174 13.144 1.00 94.88 181 LEU A C 1
ATOM 1396 O O . LEU A 1 181 ? -20.618 3.373 13.343 1.00 94.88 181 LEU A O 1
ATOM 1400 N N . HIS A 1 182 ? -20.185 1.232 13.861 1.00 94.31 182 HIS A N 1
ATOM 1401 C CA . HIS A 1 182 ? -19.190 1.541 14.888 1.00 94.31 182 HIS A CA 1
ATOM 1402 C C . HIS A 1 182 ? -17.934 2.209 14.299 1.00 94.31 182 HIS A C 1
ATOM 1404 O O . HIS A 1 182 ? -17.718 3.386 14.611 1.00 94.31 182 HIS A O 1
ATOM 1410 N N . PRO A 1 183 ? -17.175 1.585 13.376 1.00 96.75 183 PRO A N 1
ATOM 1411 C CA . PRO A 1 183 ? -16.017 2.238 12.762 1.00 96.75 183 PRO A CA 1
ATOM 1412 C C . PRO A 1 183 ? -16.347 3.582 12.086 1.00 96.75 183 PRO A C 1
ATOM 1414 O O . PRO A 1 183 ? -15.563 4.530 12.169 1.00 96.75 183 PRO A O 1
ATOM 1417 N N . LEU A 1 184 ? -17.537 3.722 11.482 1.00 97.19 184 LEU A N 1
ATOM 1418 C CA . LEU A 1 184 ? -17.985 4.989 10.886 1.00 97.19 184 LEU A CA 1
ATOM 1419 C C . LEU A 1 184 ? -18.210 6.106 11.923 1.00 97.19 184 LEU A C 1
ATOM 1421 O O . LEU A 1 184 ? -17.918 7.273 11.639 1.00 97.19 184 LEU A O 1
ATOM 1425 N N . ARG A 1 185 ? -18.687 5.789 13.136 1.00 96.38 185 ARG A N 1
ATOM 1426 C CA . ARG A 1 185 ? -18.814 6.782 14.220 1.00 96.38 185 ARG A CA 1
ATOM 1427 C C . ARG A 1 185 ? -17.452 7.265 14.702 1.00 96.38 185 ARG A C 1
ATOM 1429 O O . ARG A 1 185 ? -17.279 8.468 14.899 1.00 96.38 185 ARG A O 1
ATOM 1436 N N . LEU A 1 186 ? -16.482 6.362 14.851 1.00 97.31 186 LEU A N 1
ATOM 1437 C CA . LEU A 1 186 ? -15.109 6.724 15.215 1.00 97.31 186 LEU A CA 1
ATOM 1438 C C . LEU A 1 186 ? -14.496 7.620 14.133 1.00 97.31 186 LEU A C 1
ATOM 1440 O O . LEU A 1 186 ? -13.999 8.703 14.439 1.00 97.31 186 LEU A O 1
ATOM 1444 N N . MET A 1 187 ? -14.615 7.221 12.863 1.00 97.88 187 MET A N 1
ATOM 1445 C CA . MET A 1 187 ? -14.159 8.010 11.719 1.00 97.88 187 MET A CA 1
ATOM 1446 C C . MET A 1 187 ? -14.780 9.416 11.709 1.00 97.88 187 MET A C 1
ATOM 1448 O O . MET A 1 187 ? -14.076 10.402 11.506 1.00 97.88 187 MET A O 1
ATOM 1452 N N . SER A 1 188 ? -16.080 9.544 11.978 1.00 97.44 188 SER A N 1
ATOM 1453 C CA . SER A 1 188 ? -16.768 10.846 11.988 1.00 97.44 188 SER A CA 1
ATOM 1454 C C . SER A 1 188 ? -16.263 11.790 13.087 1.00 97.44 188 SER A C 1
ATOM 1456 O O . SER A 1 188 ? -16.398 13.006 12.965 1.00 97.44 188 SER A O 1
ATOM 1458 N N . ARG A 1 189 ? -15.669 11.245 14.157 1.00 97.38 189 ARG A N 1
ATOM 1459 C CA . ARG A 1 189 ? -15.107 12.001 15.288 1.00 97.38 189 ARG A CA 1
ATOM 1460 C C . ARG A 1 189 ? -13.600 12.250 15.157 1.00 97.38 189 ARG A C 1
ATOM 1462 O O . ARG A 1 189 ? -13.057 13.053 15.912 1.00 97.38 189 ARG A O 1
ATOM 1469 N N . ALA A 1 190 ? -12.930 11.580 14.221 1.00 97.44 190 ALA A N 1
ATOM 1470 C CA . ALA A 1 190 ? -11.499 11.708 13.981 1.00 97.44 190 ALA A CA 1
ATOM 1471 C C . ALA A 1 190 ? -11.134 13.036 13.288 1.00 97.44 190 ALA A C 1
ATOM 1473 O O . ALA A 1 190 ? -11.817 13.501 12.362 1.00 97.44 190 ALA A O 1
ATOM 1474 N N . ALA A 1 191 ? -10.023 13.639 13.717 1.00 96.69 191 ALA A N 1
ATOM 1475 C CA . ALA A 1 191 ? -9.632 14.987 13.313 1.00 96.69 191 ALA A CA 1
ATOM 1476 C C . ALA A 1 191 ? -8.879 15.010 11.977 1.00 96.69 191 ALA A C 1
ATOM 1478 O O . ALA A 1 191 ? -9.103 15.896 11.152 1.00 96.69 191 ALA A O 1
ATOM 1479 N N . THR A 1 192 ? -7.994 14.038 11.754 1.00 97.81 192 THR A N 1
ATOM 1480 C CA . THR A 1 192 ? -7.134 13.977 10.562 1.00 97.81 192 THR A CA 1
ATOM 1481 C C . THR A 1 192 ? -7.565 12.873 9.600 1.00 97.81 192 THR A C 1
ATOM 1483 O O . THR A 1 192 ? -8.277 11.944 9.975 1.00 97.81 192 THR A O 1
ATOM 1486 N N . VAL A 1 193 ? -7.126 12.957 8.341 1.00 97.75 193 VAL A N 1
ATOM 1487 C CA . VAL A 1 193 ? -7.378 11.906 7.337 1.00 97.75 193 VAL A CA 1
ATOM 1488 C C . VAL A 1 193 ? -6.780 10.567 7.779 1.00 97.75 193 VAL A C 1
ATOM 1490 O O . VAL A 1 193 ? -7.433 9.537 7.644 1.00 97.75 193 VAL A O 1
ATOM 1493 N N . ASP A 1 194 ? -5.591 10.585 8.380 1.00 98.38 194 ASP A N 1
ATOM 1494 C CA . ASP A 1 194 ? -4.948 9.376 8.898 1.00 98.38 194 ASP A CA 1
ATOM 1495 C C . ASP A 1 194 ? -5.723 8.774 10.071 1.00 98.38 194 ASP A C 1
ATOM 1497 O O . ASP A 1 194 ? -5.974 7.572 10.081 1.00 98.38 194 ASP A O 1
ATOM 1501 N N . GLU A 1 195 ? -6.172 9.596 11.028 1.00 98.44 195 GLU A N 1
ATOM 1502 C CA . GLU A 1 195 ? -7.026 9.125 12.128 1.00 98.44 195 GLU A CA 1
ATOM 1503 C C . GLU A 1 195 ? -8.330 8.523 11.596 1.00 98.44 195 GLU A C 1
ATOM 1505 O O . GLU A 1 195 ? -8.775 7.503 12.107 1.00 98.44 195 GLU A O 1
ATOM 1510 N N . ARG A 1 196 ? -8.922 9.108 10.546 1.00 98.62 196 ARG A N 1
ATOM 1511 C CA . ARG A 1 196 ? -10.136 8.590 9.896 1.00 98.62 196 ARG A CA 1
ATOM 1512 C C . ARG A 1 196 ? -9.907 7.234 9.236 1.00 98.62 196 ARG A C 1
ATOM 1514 O O . ARG A 1 196 ? -10.724 6.336 9.420 1.00 98.62 196 ARG A O 1
ATOM 1521 N N . MET A 1 197 ? -8.808 7.081 8.495 1.00 98.62 197 MET A N 1
ATOM 1522 C CA . MET A 1 197 ? -8.442 5.803 7.875 1.00 98.62 197 MET A CA 1
ATOM 1523 C C . MET A 1 197 ? -8.185 4.727 8.930 1.00 98.62 197 MET A C 1
ATOM 1525 O O . MET A 1 197 ? -8.707 3.625 8.808 1.00 98.62 197 MET A O 1
ATOM 1529 N N . VAL A 1 198 ? -7.426 5.044 9.983 1.00 98.69 198 VAL A N 1
ATOM 1530 C CA . VAL A 1 198 ? -7.163 4.090 11.067 1.00 98.69 198 VAL A CA 1
ATOM 1531 C C . VAL A 1 198 ? -8.454 3.754 11.814 1.00 98.69 198 VAL A C 1
ATOM 1533 O O . VAL A 1 198 ? -8.717 2.584 12.048 1.00 98.69 198 VAL A O 1
ATOM 1536 N N . ALA A 1 199 ? -9.294 4.743 12.128 1.00 98.44 199 ALA A N 1
ATOM 1537 C CA . ALA A 1 199 ? -10.569 4.539 12.812 1.00 98.44 199 ALA A CA 1
ATOM 1538 C C . ALA A 1 199 ? -11.512 3.600 12.056 1.00 98.44 199 ALA A C 1
ATOM 1540 O O . ALA A 1 199 ? -12.077 2.689 12.657 1.00 98.44 199 ALA A O 1
ATOM 1541 N N . VAL A 1 200 ? -11.672 3.788 10.743 1.00 98.44 200 VAL A N 1
ATOM 1542 C CA . VAL A 1 200 ? -12.580 2.935 9.963 1.00 98.44 200 VAL A CA 1
ATOM 1543 C C . VAL A 1 200 ? -12.024 1.517 9.761 1.00 98.44 200 VAL A C 1
ATOM 1545 O O . VAL A 1 200 ? -12.798 0.588 9.568 1.00 98.44 200 VAL A O 1
ATOM 1548 N N . LEU A 1 201 ? -10.701 1.337 9.842 1.00 98.50 201 LEU A N 1
ATOM 1549 C CA . LEU A 1 201 ? -10.020 0.054 9.627 1.00 98.50 201 LEU A CA 1
ATOM 1550 C C . LEU A 1 201 ? -9.621 -0.685 10.915 1.00 98.50 201 LEU A C 1
ATOM 1552 O O . LEU A 1 201 ? -9.090 -1.787 10.813 1.00 98.50 201 LEU A O 1
ATOM 1556 N N . HIS A 1 202 ? -9.811 -0.098 12.101 1.00 97.44 202 HIS A N 1
ATOM 1557 C CA . HIS A 1 202 ? -9.135 -0.571 13.315 1.00 97.44 202 HIS A CA 1
ATOM 1558 C C . HIS A 1 202 ? -9.445 -2.026 13.698 1.00 97.44 202 HIS A C 1
ATOM 1560 O O . HIS A 1 202 ? -8.529 -2.723 14.123 1.00 97.44 202 HIS A O 1
ATOM 1566 N N . ASP A 1 203 ? -10.670 -2.497 13.454 1.00 95.94 203 ASP A N 1
ATOM 1567 C CA . ASP A 1 203 ? -11.077 -3.883 13.731 1.00 95.94 203 ASP A CA 1
ATOM 1568 C C . ASP A 1 203 ? -10.985 -4.807 12.515 1.00 95.94 203 ASP A C 1
ATOM 1570 O O . ASP A 1 203 ? -11.177 -6.015 12.630 1.00 95.94 203 ASP A O 1
ATOM 1574 N N . VAL A 1 204 ? -10.675 -4.280 11.327 1.00 97.00 204 VAL A N 1
ATOM 1575 C CA . VAL A 1 204 ? -10.694 -5.074 10.090 1.00 97.00 204 VAL A CA 1
ATOM 1576 C C . VAL A 1 204 ? -9.712 -6.241 10.170 1.00 97.00 204 VAL A C 1
ATOM 1578 O O . VAL A 1 204 ? -10.028 -7.340 9.725 1.00 97.00 204 VAL A O 1
ATOM 1581 N N . VAL A 1 205 ? -8.520 -6.021 10.723 1.00 96.19 205 VAL A N 1
ATOM 1582 C CA . VAL A 1 205 ? -7.498 -7.075 10.851 1.00 96.19 205 VAL A CA 1
ATOM 1583 C C . VAL A 1 205 ? -7.803 -8.024 12.014 1.00 96.19 205 VAL A C 1
ATOM 1585 O O . VAL A 1 205 ? -7.414 -9.188 11.963 1.00 96.19 205 VAL A O 1
ATOM 1588 N N . GLU A 1 206 ? -8.482 -7.547 13.059 1.00 91.75 206 GLU A N 1
ATOM 1589 C CA . GLU A 1 206 ? -8.798 -8.356 14.241 1.00 91.75 206 GLU A CA 1
ATOM 1590 C C . GLU A 1 206 ? -9.985 -9.297 13.987 1.00 91.75 206 GLU A C 1
ATOM 1592 O O . GLU A 1 206 ? -9.924 -10.473 14.349 1.00 91.75 206 GLU A O 1
ATOM 1597 N N . ASP A 1 207 ? -11.017 -8.815 13.289 1.00 91.31 207 ASP A N 1
ATOM 1598 C CA . ASP A 1 207 ? -12.294 -9.521 13.135 1.00 91.31 207 ASP A CA 1
ATOM 1599 C C . ASP A 1 207 ? -12.462 -10.240 11.791 1.00 91.31 207 ASP A C 1
ATOM 1601 O O . ASP A 1 207 ? -13.408 -11.013 11.610 1.00 91.31 207 ASP A O 1
ATOM 1605 N N . THR A 1 208 ? -11.585 -9.991 10.814 1.00 93.44 208 THR A N 1
ATOM 1606 C CA . THR A 1 208 ? -11.770 -10.489 9.442 1.00 93.44 208 THR A CA 1
ATOM 1607 C C . THR A 1 208 ? -10.502 -11.152 8.892 1.00 93.44 208 THR A C 1
ATOM 1609 O O . THR A 1 208 ? -9.419 -10.981 9.444 1.00 93.44 208 THR A O 1
ATOM 1612 N N . PRO A 1 209 ? -10.577 -11.907 7.777 1.00 95.12 209 PRO A N 1
ATOM 1613 C CA . PRO A 1 209 ? -9.398 -12.531 7.164 1.00 95.12 209 PRO A CA 1
ATOM 1614 C C . PRO A 1 209 ? -8.369 -11.553 6.566 1.00 95.12 209 PRO A C 1
ATOM 1616 O O . PRO A 1 209 ? -7.375 -12.002 5.990 1.00 95.12 209 PRO A O 1
ATOM 1619 N N . TRP A 1 210 ? -8.614 -10.241 6.628 1.00 96.94 210 TRP A N 1
ATOM 1620 C CA . TRP A 1 210 ? -7.666 -9.236 6.160 1.00 96.94 210 TRP A CA 1
ATOM 1621 C C . TRP A 1 210 ? -6.402 -9.209 7.018 1.00 96.94 210 TRP A C 1
ATOM 1623 O O . T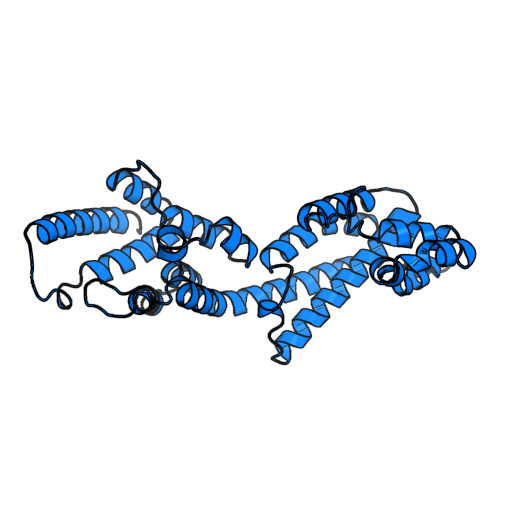RP A 1 210 ? -6.424 -9.349 8.234 1.00 96.94 210 TRP A O 1
ATOM 1633 N N . THR A 1 211 ? -5.274 -8.961 6.364 1.00 97.06 211 THR A N 1
ATOM 1634 C CA . THR A 1 211 ? -3.961 -8.869 7.008 1.00 97.06 211 THR A CA 1
ATOM 1635 C C . THR A 1 211 ? -3.343 -7.492 6.801 1.00 97.06 211 THR A C 1
ATOM 1637 O O . THR A 1 211 ? -3.590 -6.823 5.793 1.00 97.06 211 THR A O 1
ATOM 1640 N N . LEU A 1 212 ? -2.442 -7.095 7.705 1.00 97.56 212 LEU A N 1
ATOM 1641 C CA . LEU A 1 212 ? -1.657 -5.861 7.566 1.00 97.56 212 LEU A CA 1
ATOM 1642 C C . LEU A 1 212 ? -0.878 -5.810 6.241 1.00 97.56 212 LEU A C 1
ATOM 1644 O O . LEU A 1 212 ? -0.765 -4.748 5.635 1.00 97.56 212 LEU A O 1
ATOM 1648 N N . GLY A 1 213 ? -0.380 -6.953 5.753 1.00 96.81 213 GLY A N 1
ATOM 1649 C CA . GLY A 1 213 ? 0.329 -7.039 4.472 1.00 96.81 213 GLY A CA 1
ATOM 1650 C C . GLY A 1 213 ? -0.570 -6.772 3.260 1.00 96.81 213 GLY A C 1
ATOM 1651 O O . GLY A 1 213 ? -0.141 -6.134 2.296 1.00 96.81 213 GLY A O 1
ATOM 1652 N N . GLN A 1 214 ? -1.835 -7.202 3.311 1.00 96.38 214 GLN A N 1
ATOM 1653 C CA . GLN A 1 214 ? -2.811 -6.871 2.272 1.00 96.38 214 GLN A CA 1
ATOM 1654 C C . GLN A 1 214 ? -3.166 -5.381 2.305 1.00 96.38 214 GLN A C 1
ATOM 1656 O O . GLN A 1 214 ? -3.187 -4.754 1.251 1.00 96.38 214 GLN A O 1
ATOM 1661 N N . LEU A 1 215 ? -3.347 -4.786 3.490 1.00 97.38 215 LEU A N 1
ATOM 1662 C CA . LEU A 1 215 ? -3.551 -3.337 3.615 1.00 97.38 215 LEU A CA 1
ATOM 1663 C C . LEU A 1 215 ? -2.333 -2.549 3.099 1.00 97.38 215 LEU A C 1
ATOM 1665 O O . LEU A 1 215 ? -2.479 -1.613 2.317 1.00 97.38 215 LEU A O 1
ATOM 1669 N N . ALA A 1 216 ? -1.113 -2.962 3.439 1.00 97.12 216 ALA A N 1
ATOM 1670 C CA . ALA A 1 216 ? 0.095 -2.339 2.897 1.00 97.12 216 ALA A CA 1
ATOM 1671 C C . ALA A 1 216 ? 0.143 -2.434 1.360 1.00 97.12 216 ALA A C 1
ATOM 1673 O O . ALA A 1 216 ? 0.490 -1.461 0.687 1.00 97.12 216 ALA A O 1
ATOM 1674 N N . SER A 1 217 ? -0.284 -3.572 0.799 1.00 95.06 217 SER A N 1
ATOM 1675 C CA . SER A 1 217 ? -0.366 -3.774 -0.651 1.00 95.06 217 SER A CA 1
ATOM 1676 C C . SER A 1 217 ? -1.365 -2.824 -1.316 1.00 95.06 217 SER A C 1
ATOM 1678 O O . SER A 1 217 ? -1.076 -2.329 -2.402 1.00 95.06 217 SER A O 1
ATOM 1680 N N . GLU A 1 218 ? -2.494 -2.507 -0.672 1.00 95.25 218 GLU A N 1
ATOM 1681 C CA . GLU A 1 218 ? -3.465 -1.503 -1.153 1.00 95.25 218 GLU A CA 1
ATOM 1682 C C . GLU A 1 218 ? -2.867 -0.087 -1.242 1.00 95.25 218 GLU A C 1
ATOM 1684 O O . GLU A 1 218 ? -3.392 0.755 -1.962 1.00 95.25 218 GLU A O 1
ATOM 1689 N N . GLY A 1 219 ? -1.736 0.171 -0.577 1.00 95.94 219 GLY A N 1
ATOM 1690 C CA . GLY A 1 219 ? -1.013 1.442 -0.643 1.00 95.94 219 GLY A CA 1
ATOM 1691 C C . GLY A 1 219 ? -1.121 2.298 0.615 1.00 95.94 219 GLY A C 1
ATOM 1692 O O . GLY A 1 219 ? -0.574 3.402 0.624 1.00 95.94 219 GLY A O 1
ATOM 1693 N N . PHE A 1 220 ? -1.766 1.803 1.681 1.00 97.81 220 PHE A N 1
ATOM 1694 C CA . PHE A 1 220 ? -1.846 2.528 2.951 1.00 97.81 220 PHE A CA 1
ATOM 1695 C C . PHE A 1 220 ? -0.440 2.904 3.467 1.00 97.81 220 PHE A C 1
ATOM 1697 O O . PHE A 1 220 ? 0.485 2.083 3.402 1.00 97.81 220 PHE A O 1
ATOM 1704 N N . PRO A 1 221 ? -0.239 4.144 3.960 1.00 96.75 221 PRO A N 1
ATOM 1705 C CA . PRO A 1 221 ? 1.069 4.604 4.410 1.00 96.75 221 PRO A CA 1
ATOM 1706 C C . PRO A 1 221 ? 1.640 3.764 5.564 1.00 96.75 221 PRO A C 1
ATOM 1708 O O . PRO A 1 221 ? 0.875 3.296 6.411 1.00 96.75 221 PRO A O 1
ATOM 1711 N N . PRO A 1 222 ? 2.976 3.630 5.682 1.00 96.94 222 PRO A N 1
ATOM 1712 C CA . PRO A 1 222 ? 3.598 2.840 6.747 1.00 96.94 222 PRO A CA 1
ATOM 1713 C C . PRO A 1 222 ? 3.170 3.238 8.165 1.00 96.94 222 PRO A C 1
ATOM 1715 O O . PRO A 1 222 ? 2.989 2.368 9.012 1.00 96.94 222 PRO A O 1
ATOM 1718 N N . HIS A 1 223 ? 2.957 4.531 8.436 1.00 98.06 223 HIS A N 1
ATOM 1719 C CA . HIS A 1 223 ? 2.514 4.996 9.755 1.00 98.06 223 HIS A CA 1
ATOM 1720 C C . HIS A 1 223 ? 1.053 4.638 10.064 1.00 98.06 223 HIS A C 1
ATOM 1722 O O . HIS A 1 223 ? 0.725 4.405 11.224 1.00 98.06 223 HIS A O 1
ATOM 1728 N N . VAL A 1 224 ? 0.193 4.537 9.043 1.00 98.44 224 VAL A N 1
ATOM 1729 C CA . VAL A 1 224 ? -1.187 4.032 9.172 1.00 98.44 224 VAL A CA 1
ATOM 1730 C C . VAL A 1 224 ? -1.161 2.534 9.473 1.00 98.44 224 VAL A C 1
ATOM 1732 O O . VAL A 1 224 ? -1.823 2.089 10.405 1.00 98.44 224 VAL A O 1
ATOM 1735 N N . ILE A 1 225 ? -0.336 1.764 8.754 1.00 98.44 225 ILE A N 1
ATOM 1736 C CA . ILE A 1 225 ? -0.152 0.326 9.007 1.00 98.44 225 ILE A CA 1
ATOM 1737 C C . ILE A 1 225 ? 0.393 0.071 10.416 1.00 98.44 225 ILE A C 1
ATOM 1739 O O . ILE A 1 225 ? -0.118 -0.797 11.116 1.00 98.44 225 ILE A O 1
ATOM 1743 N N . ALA A 1 226 ? 1.379 0.851 10.865 1.00 98.44 226 ALA A N 1
ATOM 1744 C CA . ALA A 1 226 ? 1.923 0.741 12.218 1.00 98.44 226 ALA A CA 1
ATOM 1745 C C . ALA A 1 226 ? 0.873 1.050 13.299 1.00 98.44 226 ALA A C 1
ATOM 1747 O O . ALA A 1 226 ? 0.859 0.407 14.347 1.00 98.44 226 ALA A O 1
ATOM 1748 N N . ALA A 1 227 ? -0.025 2.008 13.050 1.00 98.56 227 ALA A N 1
ATOM 1749 C CA . ALA A 1 227 ? -1.127 2.294 13.962 1.00 98.56 227 ALA A CA 1
ATOM 1750 C C . ALA A 1 227 ? -2.162 1.158 14.003 1.00 98.56 227 ALA A C 1
ATOM 1752 O O . ALA A 1 227 ? -2.641 0.824 15.082 1.00 98.56 227 ALA A O 1
ATOM 1753 N N . LEU A 1 228 ? -2.468 0.533 12.864 1.00 98.50 228 LEU A N 1
ATOM 1754 C CA . LEU A 1 228 ? -3.353 -0.634 12.805 1.00 98.50 228 LEU A CA 1
ATOM 1755 C C . LEU A 1 228 ? -2.735 -1.863 13.484 1.00 98.50 228 LEU A C 1
ATOM 1757 O O . LEU A 1 228 ? -3.427 -2.543 14.236 1.00 98.50 228 LEU A O 1
ATOM 1761 N N . ASP A 1 229 ? -1.431 -2.108 13.312 1.00 98.12 229 ASP A N 1
ATOM 1762 C CA . ASP A 1 229 ? -0.712 -3.144 14.073 1.00 98.12 229 ASP A CA 1
ATOM 1763 C C . ASP A 1 229 ? -0.799 -2.881 15.578 1.00 98.12 229 ASP A C 1
ATOM 1765 O O . ASP A 1 229 ? -1.118 -3.780 16.355 1.00 98.12 229 ASP A O 1
ATOM 1769 N N . ALA A 1 230 ? -0.569 -1.630 15.997 1.00 97.94 230 ALA A N 1
ATOM 1770 C CA . ALA A 1 230 ? -0.690 -1.217 17.392 1.00 97.94 230 ALA A CA 1
ATOM 1771 C C . ALA A 1 230 ? -2.092 -1.490 17.965 1.00 97.94 230 ALA A C 1
ATOM 1773 O O . ALA A 1 230 ? -2.195 -1.893 19.120 1.00 97.94 230 ALA A O 1
ATOM 1774 N N . LEU A 1 231 ? -3.142 -1.308 17.159 1.00 97.56 231 LEU A N 1
ATOM 1775 C CA . LEU A 1 231 ? -4.542 -1.524 17.537 1.00 97.56 231 LEU A CA 1
ATOM 1776 C C . LEU A 1 231 ? -5.013 -2.975 17.416 1.00 97.56 231 LEU A C 1
ATOM 1778 O O . LEU A 1 231 ? -6.041 -3.297 17.992 1.00 97.56 231 LEU A O 1
ATOM 1782 N N . THR A 1 232 ? -4.265 -3.843 16.737 1.00 96.00 232 THR A N 1
ATOM 1783 C CA . THR A 1 232 ? -4.596 -5.268 16.629 1.00 96.00 232 THR A CA 1
ATOM 1784 C C . THR A 1 232 ? -4.004 -6.013 17.819 1.00 96.00 232 THR A C 1
ATOM 1786 O O . THR A 1 232 ? -2.786 -5.975 18.054 1.00 96.00 232 THR A O 1
ATOM 1789 N N . ARG A 1 233 ? -4.836 -6.704 18.600 1.00 93.75 233 ARG A N 1
ATOM 1790 C CA . ARG A 1 233 ? -4.352 -7.429 19.783 1.00 93.75 233 ARG A CA 1
ATOM 1791 C C . ARG A 1 233 ? -3.549 -8.680 19.410 1.00 93.75 233 ARG A C 1
ATOM 1793 O O . ARG A 1 233 ? -3.925 -9.455 18.534 1.00 93.75 233 ARG A O 1
ATOM 1800 N N . ARG A 1 234 ? -2.444 -8.935 20.120 1.00 93.25 234 ARG A N 1
ATOM 1801 C CA . ARG A 1 234 ? -1.606 -10.126 19.887 1.00 93.25 234 ARG A CA 1
ATOM 1802 C C . ARG A 1 234 ? -2.093 -11.330 20.694 1.00 93.25 234 ARG A C 1
ATOM 1804 O O . ARG A 1 234 ? -2.575 -11.209 21.822 1.00 93.25 234 ARG A O 1
ATOM 1811 N N . LYS A 1 235 ? -1.906 -12.536 20.149 1.00 91.88 235 LYS A N 1
ATOM 1812 C CA . LYS A 1 235 ? -2.231 -13.786 20.854 1.00 91.88 235 LYS A CA 1
ATOM 1813 C C . LYS A 1 235 ? -1.382 -13.915 22.126 1.00 91.88 235 LYS A C 1
ATOM 1815 O O . LYS A 1 235 ? -0.159 -13.943 22.049 1.00 91.88 235 LYS A O 1
ATOM 1820 N N . GLY A 1 236 ? -2.041 -14.036 23.279 1.00 92.69 236 GLY A N 1
ATOM 1821 C CA . GLY A 1 236 ? -1.386 -14.148 24.590 1.00 92.69 236 GLY A CA 1
ATOM 1822 C C . GLY A 1 236 ? -0.997 -12.814 25.239 1.00 92.69 236 GLY A C 1
ATOM 1823 O O . GLY A 1 236 ? -0.455 -12.827 26.337 1.00 92.69 236 GLY A O 1
ATOM 1824 N N . GLU A 1 237 ? -1.287 -11.676 24.602 1.00 95.19 237 GLU A N 1
ATOM 1825 C CA . GLU A 1 237 ? -1.020 -10.344 25.155 1.00 95.19 237 GLU A CA 1
ATOM 1826 C C . GLU A 1 237 ? -2.055 -9.979 26.230 1.00 95.19 237 GLU A C 1
ATOM 1828 O O . GLU A 1 237 ? -3.274 -10.120 26.024 1.00 95.19 237 GLU A O 1
ATOM 1833 N N . THR A 1 238 ? -1.579 -9.507 27.388 1.00 95.50 238 THR A N 1
ATOM 1834 C CA . THR A 1 238 ? -2.461 -8.971 28.433 1.00 95.50 238 THR A CA 1
ATOM 1835 C C . THR A 1 238 ? -3.124 -7.682 27.947 1.00 95.50 238 THR A C 1
ATOM 1837 O O . THR A 1 238 ? -2.663 -7.039 27.004 1.00 95.50 238 THR A O 1
ATOM 1840 N N . TYR A 1 239 ? -4.251 -7.304 28.550 1.00 92.94 239 TYR A N 1
ATOM 1841 C CA . TYR A 1 239 ? -4.914 -6.065 28.142 1.00 92.94 239 TYR A CA 1
ATOM 1842 C C . TYR A 1 239 ? -4.061 -4.842 28.508 1.00 92.94 239 TYR A C 1
ATOM 1844 O O . TYR A 1 239 ? -4.022 -3.865 27.771 1.00 92.94 239 TYR A O 1
ATOM 1852 N N . GLU A 1 240 ? -3.341 -4.918 29.621 1.00 94.31 240 GLU A N 1
ATOM 1853 C CA . GLU A 1 240 ? -2.430 -3.893 30.103 1.00 94.31 240 GLU A CA 1
ATOM 1854 C C . GLU A 1 240 ? -1.258 -3.695 29.131 1.00 94.31 240 GLU A C 1
ATOM 1856 O O . GLU A 1 240 ? -1.049 -2.574 28.672 1.00 94.31 240 GLU A O 1
ATOM 1861 N N . ASP A 1 241 ? -0.575 -4.773 28.725 1.00 96.38 241 ASP A N 1
ATOM 1862 C CA . ASP A 1 241 ? 0.529 -4.704 27.752 1.00 96.38 241 ASP A CA 1
ATOM 1863 C C . ASP A 1 241 ? 0.059 -4.163 26.394 1.00 96.38 241 ASP A C 1
ATOM 1865 O O . ASP A 1 241 ? 0.755 -3.375 25.751 1.00 96.38 241 ASP A O 1
ATOM 1869 N N . PHE A 1 242 ? -1.154 -4.539 25.978 1.00 96.88 242 PHE A N 1
ATOM 1870 C CA . PHE A 1 242 ? -1.776 -4.019 24.764 1.00 96.88 242 PHE A CA 1
ATOM 1871 C C . PHE A 1 242 ? -1.963 -2.495 24.825 1.00 96.88 242 PHE A C 1
ATOM 1873 O O . PHE A 1 242 ? -1.601 -1.782 23.887 1.00 96.88 242 PHE A O 1
ATOM 1880 N N . ILE A 1 243 ? -2.473 -1.973 25.944 1.00 97.44 243 ILE A N 1
ATOM 1881 C CA . ILE A 1 243 ? -2.636 -0.528 26.144 1.00 97.44 243 ILE A CA 1
ATOM 1882 C C . ILE A 1 243 ? -1.282 0.189 26.201 1.00 97.44 243 ILE A C 1
ATOM 1884 O O . ILE A 1 243 ? -1.151 1.261 25.610 1.00 97.44 243 ILE A O 1
ATOM 1888 N N . GLU A 1 244 ? -0.270 -0.392 26.850 1.00 97.12 244 GLU A N 1
ATOM 1889 C CA . GLU A 1 244 ? 1.087 0.170 26.868 1.00 97.12 244 GLU A CA 1
ATOM 1890 C C . GLU A 1 244 ? 1.691 0.244 25.460 1.00 97.12 244 GLU A C 1
ATOM 1892 O O . GLU A 1 244 ? 2.273 1.264 25.092 1.00 97.12 244 GLU A O 1
ATOM 1897 N N . ARG A 1 245 ? 1.490 -0.786 24.629 1.00 97.31 245 ARG A N 1
ATOM 1898 C CA . ARG A 1 245 ? 1.938 -0.790 23.230 1.00 97.31 245 ARG A CA 1
ATOM 1899 C C . ARG A 1 245 ? 1.232 0.276 22.395 1.00 97.31 245 ARG A C 1
ATOM 1901 O O . ARG A 1 245 ? 1.895 0.983 21.635 1.00 97.31 245 ARG A O 1
ATOM 1908 N N . ILE A 1 246 ? -0.083 0.435 22.557 1.00 98.00 246 ILE A N 1
ATOM 1909 C CA . ILE A 1 246 ? -0.849 1.499 21.890 1.00 98.00 246 ILE A CA 1
ATOM 1910 C C . ILE A 1 246 ? -0.318 2.882 22.283 1.00 98.00 246 ILE A C 1
ATOM 1912 O O . ILE A 1 246 ? -0.183 3.751 21.420 1.00 98.00 246 ILE A O 1
ATOM 1916 N N . ALA A 1 247 ? 0.019 3.078 23.561 1.00 97.25 247 ALA A N 1
ATOM 1917 C CA . ALA A 1 247 ? 0.489 4.351 24.108 1.00 97.25 247 ALA A CA 1
ATOM 1918 C C . ALA A 1 247 ? 1.799 4.859 23.469 1.00 97.25 247 ALA A C 1
ATOM 1920 O O . ALA A 1 247 ? 2.092 6.053 23.530 1.00 97.25 247 ALA A O 1
ATOM 1921 N N . LEU A 1 248 ? 2.582 3.971 22.843 1.00 96.94 248 LEU A N 1
ATOM 1922 C CA . LEU A 1 248 ? 3.813 4.316 22.119 1.00 96.94 248 LEU A CA 1
ATOM 1923 C C . LEU A 1 248 ? 3.553 4.888 20.718 1.00 96.94 248 LEU A C 1
ATOM 1925 O O . LEU A 1 248 ? 4.461 5.453 20.109 1.00 96.94 248 LEU A O 1
ATOM 1929 N N . VAL A 1 249 ? 2.335 4.740 20.191 1.00 97.94 249 VAL A N 1
ATOM 1930 C CA . VAL A 1 249 ? 1.970 5.152 18.832 1.00 97.94 249 VAL A CA 1
ATOM 1931 C C . VAL A 1 249 ? 0.876 6.224 18.915 1.00 97.94 249 VAL A C 1
ATOM 1933 O O . VAL A 1 249 ? -0.295 5.888 19.112 1.00 97.94 249 VAL A O 1
ATOM 1936 N N . PRO A 1 250 ? 1.206 7.522 18.737 1.00 97.75 250 PRO A N 1
ATOM 1937 C CA . PRO A 1 250 ? 0.248 8.616 18.929 1.00 97.75 250 PRO A CA 1
ATOM 1938 C C . PRO A 1 250 ? -1.030 8.489 18.090 1.00 97.75 250 PRO A C 1
ATOM 1940 O O . PRO A 1 250 ? -2.123 8.763 18.581 1.00 97.75 250 PRO A O 1
ATOM 1943 N N . LEU A 1 251 ? -0.907 8.032 16.840 1.00 98.25 251 LEU A N 1
ATOM 1944 C CA . LEU A 1 251 ? -2.048 7.825 15.945 1.00 98.25 251 LEU A CA 1
ATOM 1945 C C . LEU A 1 251 ? -2.993 6.726 16.465 1.00 98.25 251 LEU A C 1
ATOM 1947 O O . LEU A 1 251 ? -4.202 6.940 16.544 1.00 98.25 251 LEU A O 1
ATOM 1951 N N . ALA A 1 252 ? -2.441 5.588 16.898 1.00 98.25 252 ALA A N 1
ATOM 1952 C CA . ALA A 1 252 ? -3.211 4.502 17.504 1.00 98.25 252 ALA A CA 1
ATOM 1953 C C . ALA A 1 252 ? -3.854 4.937 18.824 1.00 98.25 252 ALA A C 1
ATOM 1955 O O . ALA A 1 252 ? -5.025 4.662 19.063 1.00 98.25 252 ALA A O 1
ATOM 1956 N N . THR A 1 253 ? -3.115 5.678 19.655 1.00 98.31 253 THR A N 1
ATOM 1957 C CA . THR A 1 253 ? -3.614 6.229 20.923 1.00 98.31 253 THR A CA 1
ATOM 1958 C C . THR A 1 253 ? -4.875 7.061 20.713 1.00 98.31 253 THR A C 1
ATOM 1960 O O . THR A 1 253 ? -5.871 6.854 21.405 1.00 98.31 253 THR A O 1
ATOM 1963 N N . ARG A 1 254 ? -4.865 7.981 19.739 1.00 98.19 254 ARG A N 1
ATOM 1964 C CA . ARG A 1 254 ? -6.025 8.834 19.440 1.00 98.19 254 ARG A CA 1
ATOM 1965 C C . ARG A 1 254 ? -7.240 8.022 19.008 1.00 98.19 254 ARG A C 1
ATOM 1967 O O . ARG A 1 254 ? -8.329 8.244 19.529 1.00 98.19 254 ARG A O 1
ATOM 1974 N N . VAL A 1 255 ? -7.052 7.051 18.116 1.00 98.19 255 VAL A N 1
ATOM 1975 C CA . VAL A 1 255 ? -8.150 6.188 17.659 1.00 98.19 255 VAL A CA 1
ATOM 1976 C C . VAL A 1 255 ? -8.662 5.295 18.787 1.00 98.19 255 VAL A C 1
ATOM 1978 O O . VAL A 1 255 ? -9.872 5.195 18.968 1.00 98.19 255 VAL A O 1
ATOM 1981 N N . LYS A 1 256 ? -7.779 4.733 19.624 1.00 97.69 256 LYS A N 1
ATOM 1982 C CA . LYS A 1 256 ? -8.206 3.923 20.770 1.00 97.69 256 LYS A CA 1
ATOM 1983 C C . LYS A 1 256 ? -9.010 4.733 21.782 1.00 97.69 256 LYS A C 1
ATOM 1985 O O . LYS A 1 256 ? -9.928 4.205 22.397 1.00 97.69 256 LYS A O 1
ATOM 1990 N N . LEU A 1 257 ? -8.699 6.016 21.962 1.00 97.25 257 LEU A N 1
ATOM 1991 C CA . LEU A 1 257 ? -9.511 6.897 22.801 1.00 97.25 257 LEU A CA 1
ATOM 1992 C C . LEU A 1 257 ? -10.921 7.093 22.227 1.00 97.25 257 LEU A C 1
ATOM 1994 O O . LEU A 1 257 ? -11.878 7.054 22.999 1.00 97.25 257 LEU A O 1
ATOM 1998 N N . LEU A 1 258 ? -11.062 7.250 20.905 1.00 96.56 258 LEU A N 1
ATOM 1999 C CA . LEU A 1 258 ? -12.372 7.335 20.245 1.00 96.56 258 LEU A CA 1
ATOM 2000 C C . LEU A 1 258 ? -13.170 6.035 20.397 1.00 96.56 258 LEU A C 1
ATOM 2002 O O . LEU A 1 258 ? -14.349 6.094 20.743 1.00 96.56 258 LEU A O 1
ATOM 2006 N N . ASP A 1 259 ? -12.513 4.891 20.201 1.00 95.69 259 ASP A N 1
ATOM 2007 C CA . ASP A 1 259 ? -13.079 3.553 20.402 1.00 95.69 259 ASP A CA 1
ATOM 2008 C C . ASP A 1 259 ? -13.570 3.357 21.847 1.00 95.69 259 ASP A C 1
ATOM 2010 O O . ASP A 1 259 ? -14.741 3.069 22.094 1.00 95.69 259 ASP A O 1
ATOM 2014 N N . LEU A 1 260 ? -12.706 3.617 22.834 1.00 93.69 260 LEU A N 1
ATOM 2015 C CA . LEU A 1 260 ? -13.072 3.528 24.249 1.00 93.69 260 LEU A CA 1
ATOM 2016 C C . LEU A 1 260 ? -14.238 4.459 24.596 1.00 93.69 260 LEU A C 1
ATOM 2018 O O . LEU A 1 260 ? -15.067 4.107 25.428 1.00 93.69 260 LEU A O 1
ATOM 2022 N N . GLU A 1 261 ? -14.318 5.645 23.995 1.00 91.75 261 GLU A N 1
ATOM 2023 C CA . GLU A 1 261 ? -15.430 6.570 24.213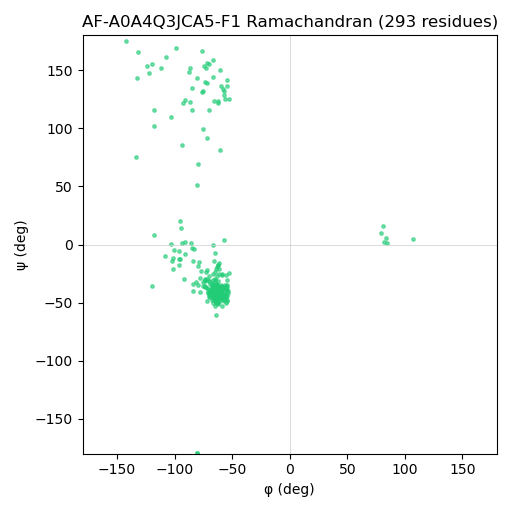 1.00 91.75 261 GLU A CA 1
ATOM 2024 C C . GLU A 1 261 ? -16.740 6.099 23.568 1.00 91.75 261 GLU A C 1
ATOM 2026 O O . GLU A 1 261 ? -17.787 6.275 24.189 1.00 91.75 261 GLU A O 1
ATOM 2031 N N . ASP A 1 262 ? -16.703 5.484 22.381 1.00 90.19 262 ASP A N 1
ATOM 2032 C CA . ASP A 1 262 ? -17.889 4.865 21.762 1.00 90.19 262 ASP A CA 1
ATOM 2033 C C . ASP A 1 262 ? -18.380 3.674 22.598 1.00 90.19 262 ASP A C 1
ATOM 2035 O O . ASP A 1 262 ? -19.565 3.578 22.916 1.00 90.19 262 ASP A O 1
ATOM 2039 N N . ASN A 1 263 ? -17.451 2.835 23.060 1.00 86.31 263 ASN A N 1
ATOM 2040 C CA . ASN A 1 263 ? -17.739 1.661 23.882 1.00 86.31 263 ASN A CA 1
ATOM 2041 C C . ASN A 1 263 ? -18.201 1.989 25.311 1.00 86.31 263 ASN A C 1
ATOM 2043 O O . ASN A 1 263 ? -18.907 1.195 25.935 1.00 86.31 263 ASN A O 1
ATOM 2047 N N . LEU A 1 264 ? -17.791 3.137 25.860 1.00 84.38 264 LEU A N 1
ATOM 2048 C CA . LEU A 1 264 ? -18.235 3.630 27.170 1.00 84.38 264 LEU A CA 1
ATOM 2049 C C . LEU A 1 264 ? -19.578 4.368 27.108 1.00 84.38 264 LEU A C 1
ATOM 2051 O O . LEU A 1 264 ? -20.085 4.779 28.155 1.00 84.38 264 LEU A O 1
ATOM 2055 N N . ASN A 1 265 ? -20.155 4.568 25.921 1.00 77.56 265 ASN A N 1
ATOM 2056 C CA . ASN A 1 265 ? -21.425 5.263 25.784 1.00 77.56 265 ASN A CA 1
ATOM 2057 C C . ASN A 1 265 ? -22.587 4.393 26.301 1.00 77.56 265 ASN A C 1
ATOM 2059 O O . ASN A 1 265 ? -23.190 3.606 25.572 1.00 77.56 265 ASN A O 1
ATOM 2063 N N . ALA A 1 266 ? -22.904 4.571 27.586 1.00 57.34 266 ALA A N 1
ATOM 2064 C CA . ALA A 1 266 ? -23.927 3.833 28.326 1.00 57.34 266 ALA A CA 1
ATOM 2065 C C . ALA A 1 266 ? -25.352 3.997 27.771 1.00 57.34 266 ALA A C 1
ATOM 2067 O O . ALA A 1 266 ? -26.212 3.182 28.083 1.00 57.34 266 ALA A O 1
ATOM 2068 N N . ALA A 1 267 ? -25.604 4.994 26.915 1.00 55.31 267 ALA A N 1
ATOM 2069 C CA . ALA A 1 267 ? -26.904 5.191 26.271 1.00 55.31 267 ALA A CA 1
ATOM 2070 C C . ALA A 1 267 ? -27.305 4.047 25.315 1.00 55.31 267 ALA A C 1
ATOM 2072 O O . ALA A 1 267 ? -28.424 4.045 24.814 1.00 55.31 267 ALA A O 1
ATOM 2073 N N . ARG A 1 268 ? -26.400 3.094 25.043 1.00 59.47 268 ARG A N 1
ATOM 2074 C CA . ARG A 1 268 ? -26.638 1.931 24.171 1.00 59.47 268 ARG A CA 1
ATOM 2075 C C . ARG A 1 268 ? -26.870 0.616 24.926 1.00 59.47 268 ARG A C 1
ATOM 2077 O O . ARG A 1 268 ? -27.022 -0.415 24.281 1.00 59.47 268 ARG A O 1
ATOM 2084 N N . LEU A 1 269 ? -26.844 0.621 26.260 1.00 59.19 269 LEU A N 1
ATOM 2085 C CA . LEU A 1 269 ? -27.042 -0.583 27.072 1.00 59.19 269 LEU A CA 1
ATOM 2086 C C . LEU A 1 269 ? -28.457 -0.572 27.662 1.00 59.19 269 LEU A C 1
ATOM 2088 O O . LEU A 1 269 ? -28.748 0.247 28.530 1.00 59.19 269 LEU A O 1
ATOM 2092 N N . GLU A 1 270 ? -29.328 -1.467 27.187 1.00 59.56 270 GLU A N 1
ATOM 2093 C CA . GLU A 1 270 ? -30.680 -1.654 27.746 1.00 59.56 270 GLU A CA 1
ATOM 2094 C C . GLU A 1 270 ? -30.642 -2.300 29.144 1.00 59.56 270 GLU A C 1
ATOM 2096 O O . GLU A 1 270 ? -31.460 -1.973 30.001 1.00 59.56 270 GLU A O 1
ATOM 2101 N N . GLU A 1 271 ? -29.642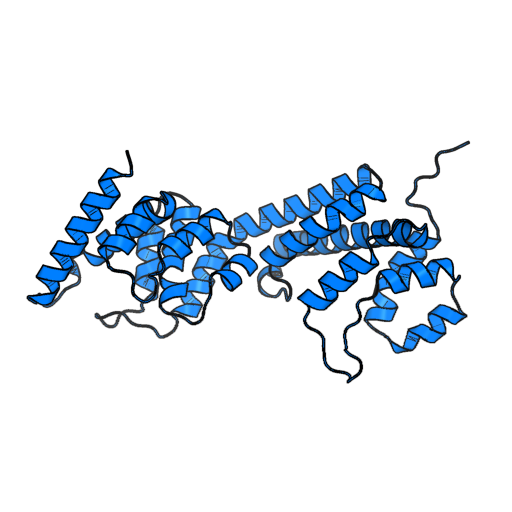 -3.148 29.410 1.00 60.75 271 GLU A N 1
ATOM 2102 C CA . GLU A 1 271 ? -29.394 -3.785 30.706 1.00 60.75 271 GLU A CA 1
ATOM 2103 C C . GLU A 1 271 ? -27.908 -3.672 31.090 1.00 60.75 271 GLU A C 1
ATOM 2105 O O . GLU A 1 271 ? -27.023 -3.744 30.235 1.00 60.75 271 GLU A O 1
ATOM 2110 N N . PHE A 1 272 ? -27.621 -3.481 32.385 1.00 66.50 272 PHE A N 1
ATOM 2111 C CA . PHE A 1 272 ? -26.264 -3.298 32.915 1.00 66.50 272 PHE A CA 1
ATOM 2112 C C . PHE A 1 272 ? -25.910 -4.417 33.900 1.00 66.50 272 PHE A C 1
ATOM 2114 O O . PHE A 1 272 ? -26.516 -4.533 34.967 1.00 66.50 272 PHE A O 1
ATOM 2121 N N . SER A 1 273 ? -24.916 -5.235 33.556 1.00 70.62 273 SER A N 1
ATOM 2122 C CA . SER A 1 273 ? -24.465 -6.376 34.361 1.00 70.62 273 SER A CA 1
ATOM 2123 C C . SER A 1 273 ? -23.221 -6.065 35.211 1.00 70.62 273 SER A C 1
ATOM 2125 O O . SER A 1 273 ? -22.534 -5.057 35.034 1.00 70.62 273 SER A O 1
ATOM 2127 N N . VAL A 1 274 ? -22.878 -6.969 36.136 1.00 68.25 274 VAL A N 1
ATOM 2128 C CA . VAL A 1 274 ? -21.638 -6.881 36.936 1.00 68.25 274 VAL A CA 1
ATOM 2129 C C . VAL A 1 274 ? -20.385 -6.997 36.051 1.00 68.25 274 VAL A C 1
ATOM 2131 O O . VAL A 1 274 ? -19.393 -6.300 36.284 1.00 68.25 274 VAL A O 1
ATOM 2134 N N . ASP A 1 275 ? -20.445 -7.802 34.988 1.00 73.38 275 ASP A N 1
ATOM 2135 C CA . ASP A 1 275 ? -19.358 -7.930 34.010 1.00 73.38 275 ASP A CA 1
ATOM 2136 C C . ASP A 1 275 ? -19.145 -6.631 33.216 1.00 73.38 275 ASP A C 1
ATOM 2138 O O . ASP A 1 275 ? -18.009 -6.286 32.859 1.00 73.38 275 ASP A O 1
ATOM 2142 N N . ASP A 1 276 ? -20.212 -5.856 32.996 1.00 75.81 276 ASP A N 1
ATOM 2143 C CA . ASP A 1 276 ? -20.118 -4.528 32.391 1.00 75.81 276 ASP A CA 1
ATOM 2144 C C . ASP A 1 276 ? -19.403 -3.542 33.317 1.00 75.81 276 ASP A C 1
ATOM 2146 O O . ASP A 1 276 ? -18.555 -2.785 32.844 1.00 75.81 276 ASP A O 1
ATOM 2150 N N . ALA A 1 277 ? -19.630 -3.601 34.634 1.00 78.75 277 ALA A N 1
ATOM 2151 C CA . ALA A 1 277 ? -18.923 -2.752 35.597 1.00 78.75 277 ALA A CA 1
ATOM 2152 C C . ALA A 1 277 ? -17.401 -2.999 35.583 1.00 78.75 277 ALA A C 1
ATOM 2154 O O . ALA A 1 277 ? -16.611 -2.050 35.519 1.00 78.75 277 ALA A O 1
ATOM 2155 N N . ALA A 1 278 ? -16.971 -4.266 35.571 1.00 82.44 278 ALA A N 1
ATOM 2156 C CA . ALA A 1 278 ? -15.552 -4.625 35.495 1.00 82.44 278 ALA A CA 1
ATOM 2157 C C . ALA A 1 278 ? -14.917 -4.242 34.142 1.00 82.44 278 ALA A C 1
ATOM 2159 O O . ALA A 1 278 ? -13.752 -3.829 34.079 1.00 82.44 278 ALA A O 1
ATOM 2160 N N . ARG A 1 279 ? -15.669 -4.353 33.037 1.00 82.56 279 ARG A N 1
ATOM 2161 C CA . ARG A 1 279 ? -15.236 -3.881 31.709 1.00 82.56 279 ARG A CA 1
ATOM 2162 C C . ARG A 1 279 ? -15.085 -2.358 31.680 1.00 82.56 279 ARG A C 1
ATOM 2164 O O . ARG A 1 279 ? -14.041 -1.864 31.259 1.00 82.56 279 ARG A O 1
ATOM 2171 N N . VAL A 1 280 ? -16.072 -1.624 32.191 1.00 85.56 280 VAL A N 1
ATOM 2172 C CA . VAL A 1 280 ? -16.054 -0.157 32.283 1.00 85.56 280 VAL A CA 1
ATOM 2173 C C . VAL A 1 280 ? -14.870 0.323 33.121 1.00 85.56 280 VAL A C 1
ATOM 2175 O O . VAL A 1 280 ? -14.151 1.225 32.692 1.00 85.56 280 VAL A O 1
ATOM 2178 N N . ALA A 1 281 ? -14.599 -0.301 34.271 1.00 87.44 281 ALA A N 1
ATOM 2179 C CA . ALA A 1 281 ? -13.448 0.046 35.106 1.00 87.44 281 ALA A CA 1
ATOM 2180 C C . ALA A 1 281 ? -12.113 -0.096 34.348 1.00 87.44 281 ALA A C 1
ATOM 2182 O O . ALA A 1 281 ? -11.287 0.823 34.382 1.00 87.44 281 ALA A O 1
ATOM 2183 N N . ARG A 1 282 ? -11.929 -1.197 33.601 1.00 88.38 282 ARG A N 1
ATOM 2184 C CA . ARG A 1 282 ? -10.756 -1.401 32.728 1.00 88.38 282 ARG A CA 1
ATOM 2185 C C . ARG A 1 282 ? -10.661 -0.347 31.628 1.00 88.38 282 ARG A C 1
ATOM 2187 O O . ARG A 1 282 ? -9.585 0.202 31.404 1.00 88.38 282 ARG A O 1
ATOM 2194 N N . TYR A 1 283 ? -11.768 -0.020 30.965 1.00 90.69 283 TYR A N 1
ATOM 2195 C CA . TYR A 1 283 ? -11.787 0.978 29.889 1.00 90.69 283 TYR A CA 1
ATOM 2196 C C . TYR A 1 283 ? -11.485 2.387 30.405 1.00 90.69 283 TYR A C 1
ATOM 2198 O O . TYR A 1 283 ? -10.728 3.127 29.778 1.00 90.69 283 TYR A O 1
ATOM 2206 N N . LEU A 1 284 ? -11.988 2.750 31.587 1.00 90.50 284 LEU A N 1
ATOM 2207 C CA . LEU A 1 284 ? -11.649 4.012 32.243 1.00 90.50 284 LEU A CA 1
ATOM 2208 C C . LEU A 1 284 ? -10.167 4.078 32.638 1.00 90.50 284 LEU A C 1
ATOM 2210 O O . LEU A 1 284 ? -9.549 5.133 32.481 1.00 90.50 284 LEU A O 1
ATOM 2214 N N . ALA A 1 285 ? -9.586 2.976 33.125 1.00 92.38 285 ALA A N 1
ATOM 2215 C CA . ALA A 1 285 ? -8.158 2.899 33.430 1.00 92.38 285 ALA A CA 1
ATOM 2216 C C . ALA A 1 285 ? -7.300 3.072 32.165 1.00 92.38 285 ALA A C 1
ATOM 2218 O O . ALA A 1 285 ? -6.420 3.934 32.148 1.00 92.38 285 ALA A O 1
ATOM 2219 N N . ALA A 1 286 ? -7.628 2.350 31.090 1.00 93.19 286 ALA A N 1
ATOM 2220 C CA . ALA A 1 286 ? -6.975 2.491 29.790 1.00 93.19 286 ALA A CA 1
ATOM 2221 C C . ALA A 1 286 ? -7.078 3.926 29.252 1.00 93.19 286 ALA A C 1
ATOM 2223 O O . ALA A 1 286 ? -6.074 4.528 28.878 1.00 93.19 286 ALA A O 1
ATOM 2224 N N . ARG A 1 287 ? -8.271 4.533 29.303 1.00 93.75 287 ARG A N 1
ATOM 2225 C CA . ARG A 1 287 ? -8.485 5.916 28.857 1.00 93.75 287 ARG A CA 1
ATOM 2226 C C . ARG A 1 287 ? -7.635 6.913 29.645 1.00 93.75 287 ARG A C 1
ATOM 2228 O O . ARG A 1 287 ? -7.082 7.833 29.051 1.00 93.75 287 ARG A O 1
ATOM 2235 N N . ARG A 1 288 ? -7.514 6.749 30.970 1.00 93.81 288 ARG A N 1
ATOM 2236 C CA . ARG A 1 288 ? -6.620 7.585 31.796 1.00 93.81 288 ARG A CA 1
ATOM 2237 C C . ARG A 1 288 ? -5.161 7.417 31.379 1.00 93.81 288 ARG A C 1
ATOM 2239 O O . ARG A 1 288 ? -4.476 8.418 31.193 1.00 93.81 288 ARG A O 1
ATOM 2246 N N . ARG A 1 289 ? -4.711 6.172 31.196 1.00 95.38 289 ARG A N 1
ATOM 2247 C CA . ARG A 1 289 ? -3.337 5.852 30.791 1.00 95.38 289 ARG A CA 1
ATOM 2248 C C . ARG A 1 289 ? -2.971 6.470 29.439 1.00 95.38 289 ARG A C 1
ATOM 2250 O O . ARG A 1 289 ? -1.903 7.067 29.331 1.00 95.38 289 ARG A O 1
ATOM 2257 N N . LEU A 1 290 ? -3.861 6.353 28.453 1.00 95.06 290 LEU A N 1
ATOM 2258 C CA . LEU A 1 290 ? -3.677 6.854 27.086 1.00 95.06 290 LEU A CA 1
ATOM 2259 C C . LEU A 1 290 ? -3.800 8.381 26.981 1.00 95.06 290 LEU A C 1
ATOM 2261 O O . LEU A 1 290 ? -3.071 9.011 26.226 1.00 95.06 290 LEU A O 1
ATOM 2265 N N . ARG A 1 291 ? -4.682 9.020 27.762 1.00 93.69 291 ARG A N 1
ATOM 2266 C CA . ARG A 1 291 ? -4.720 10.493 27.818 1.00 93.69 291 ARG A CA 1
ATOM 2267 C C . ARG A 1 291 ? -3.431 11.074 28.395 1.00 93.69 291 ARG A C 1
ATOM 2269 O O . ARG A 1 291 ? -3.000 12.121 27.943 1.00 93.69 291 ARG A O 1
ATOM 2276 N N . GLY A 1 292 ? -2.798 10.380 29.342 1.00 92.00 292 GLY A N 1
ATOM 2277 C CA . GLY A 1 292 ? -1.528 10.812 29.930 1.00 92.00 292 GLY A CA 1
ATOM 2278 C C . GLY A 1 292 ? -0.332 10.825 28.967 1.00 92.00 292 GLY A C 1
ATOM 2279 O O . GLY A 1 292 ? 0.688 11.408 29.313 1.00 92.00 292 GLY A O 1
ATOM 2280 N N . THR A 1 293 ? -0.423 10.199 27.786 1.00 90.88 293 THR A N 1
ATOM 2281 C CA . THR A 1 293 ? 0.658 10.214 26.776 1.00 90.88 293 THR A CA 1
ATOM 2282 C C . THR A 1 293 ? 0.488 11.266 25.695 1.00 90.88 293 THR A C 1
ATOM 2284 O O . THR A 1 293 ? 1.445 11.574 24.991 1.00 90.88 293 THR A O 1
ATOM 2287 N N . LEU A 1 294 ? -0.723 11.795 25.533 1.00 81.38 294 LEU A N 1
ATOM 2288 C CA . LEU A 1 294 ? -1.006 12.894 24.623 1.00 81.38 294 LEU A CA 1
ATOM 2289 C C . LEU A 1 294 ? -0.907 14.184 25.442 1.00 81.38 294 LEU A C 1
ATOM 2291 O O . LEU A 1 294 ? -1.900 14.613 26.023 1.00 81.38 294 LEU A O 1
ATOM 2295 N N . GLY A 1 295 ? 0.313 14.714 25.566 1.00 56.56 295 GLY A N 1
ATOM 2296 C CA . GLY A 1 295 ? 0.575 16.000 26.222 1.00 56.56 295 GLY A CA 1
ATOM 2297 C C . GLY A 1 295 ? -0.221 17.146 25.612 1.00 56.56 295 GLY A C 1
ATOM 2298 O O . GLY A 1 295 ? -0.364 17.159 24.367 1.00 56.56 295 GLY A O 1
#

=== Feature glossary ===
Key to the feature types in this record:

Secondary structure (8-state, DSSP). Secondary structure is the local, repeating backbone conformation. DSSP classifies it into eight states by reading the hydrogen-bond network: three helix types (H, G, I), two β types (E, B), two non-regular types (T, S), and unstructured coil (-).

Backbone torsions (φ/ψ). Backbone dihedral angles. Every residue except chain termini has a φ (preceding-C → N → Cα → C) and a ψ (N → Cα → C → next-N). They are reported in degrees following the IUPAC sign convention. Secondary structure is essentially a statement about which (φ, ψ) basin each residue occupies.

Predicted aligned error. Predicted Aligned Error (PAE) is an AlphaFold confidence matrix: entry (i, j) is the expected error in the position of residue j, in ångströms, when the prediction is superimposed on the true structure at residue i. Low PAE within a block of residues means that block is internally rigid and well-predicted; high PAE between two blocks means their relative placement is uncertain even if each block individually is confident.

B-factor. B-factor (Debye–Waller factor) reflects atomic displacement in the crystal lattice. It is an experimental observable (units Å²), not a prediction; low values mean the atom is pinned down, high values mean it moves or is heterogeneous across the crystal.

Secondary structure (3-state, P-SEA). Three-state secondary structure (P-SEA) collapses the eight DSSP classes into helix (a), strand (b), and coil (c). P-SEA assigns these from Cα geometry alone — distances and angles — without requiring backbone oxygens, so it works on any Cα trace.

Sequence. Primary structure: the covalent order of the twenty standard amino acids along the backbone. Two proteins with the same sequence will (almost always) fold to the same structure; two with 30% identity often share a fold but not the details.

pLDDT. pLDDT is the predicted lDDT-Cα score: AlphaFold's confidence that the local environment of each residue (all inter-atomic distances within 15 Å) is correctly placed. It is a per-residue number between 0 and 100, with higher meaning more reliable.

InterPro / GO / CATH / organism. Functional annotations link the protein to curated databases. InterPro entries identify conserved domains and families by matching the sequence against member-database signatures (Pfam, PROSITE, CDD, …). Gene Ontology (GO) terms describe molecular function, biological process, and cellular component in a controlled vocabulary. CATH places the structure in a hierarchical fold classification (Class/Architecture/Topology/Homologous-superfamily). The organism is the source species.

Contact-map, Ramachandran, and PAE plots. Three diagnostic plots accompany the record. The Cα contact map visualizes the tertiary structure as a 2D adjacency matrix (8 Å cutoff, sequence-local contacts suppressed). The Ramachandran plot shows the distribution of backbone (φ, ψ) torsions, with points in the α and β basins reflecting secondary structure content. The PAE plot shows AlphaFold's inter-residue confidence as a color matrix.

mmCIF coordinates. The mmCIF table is the protein's shape written out atom by atom. For each backbone N, Cα, C, and carbonyl O, it records an (x, y, z) coordinate triple in Å plus the residue type, chain letter, and residue number.

Radius of gyration, Cα contacts, bounding box. Three whole-structure scalars: the radius of gyration (RMS distance of Cα from centroid, in Å), the count of Cα–Cα contacts (pairs closer than 8 Å and separated by more than four residues in sequence — i.e. tertiary, not local, contacts), and the bounding-box dimensions. Together they distinguish compact globular folds from extended fibres or disordered chains.

Foldseek 3Di. The Foldseek 3Di string encodes local tertiary geometry as a 20-letter alphabet — one character per residue — derived from the relative positions of nearby Cα atoms. Unlike the amino-acid sequence, 3Di is a direct function of the 3D structure, so two proteins with the same fold have similar 3Di strings even at low sequence identity.

Rendered structure images. Six rendered views show the 3D structure from the faces of a cube — i.e. along ±x, ±y, ±z. Rendering representation is drawn randomly per protein from cartoon (secondary-structure ribbons), sticks (backbone bonds), or molecular surface; coloring is either N→C rainbow (blue at the N-terminus through red at the C-terminus) or one color per chain.

Nearest PDB structures. The Foldseek neighbor list gives the closest experimentally determined structures in the PDB, ranked by structural alignment. TM-score near 1 means near-identical fold; near 0.3 means only rough topology match. This is how one finds what a novel AlphaFold prediction most resembles in the solved-structure universe.

Solvent-accessible surface area. SASA measures how much of the protein is reachable by solvent. It is computed by rolling a water-sized probe over the atomic surface and summing the exposed area (Å²). Per-residue SASA distinguishes core (buried, low SASA) from surface (exposed, high SASA) residues; total SASA is a whole-molecule size measure.